Protein AF-A0A8B4Q9J6-F1 (afdb_monomer_lite)

Structure (mmCIF, N/CA/C/O backbone):
data_AF-A0A8B4Q9J6-F1
#
_entry.id   AF-A0A8B4Q9J6-F1
#
loop_
_atom_site.group_PDB
_atom_site.id
_atom_site.type_symbol
_atom_site.label_atom_id
_atom_site.label_alt_id
_atom_site.label_comp_id
_atom_site.label_asym_id
_atom_site.label_entity_id
_atom_site.label_seq_id
_atom_site.pdbx_PDB_ins_code
_atom_site.Cartn_x
_atom_site.Cartn_y
_atom_site.Cartn_z
_atom_site.occupancy
_atom_site.B_iso_or_equiv
_atom_site.auth_seq_id
_atom_site.auth_comp_id
_atom_site.auth_asym_id
_atom_site.auth_atom_id
_atom_site.pdbx_PDB_model_num
ATOM 1 N N . MET A 1 1 ? -23.534 -5.082 54.587 1.00 35.84 1 MET A N 1
ATOM 2 C CA . MET A 1 1 ? -24.252 -3.788 54.685 1.00 35.84 1 MET A CA 1
ATOM 3 C C . MET A 1 1 ? -25.361 -3.793 53.639 1.00 35.84 1 MET A C 1
ATOM 5 O O . MET A 1 1 ? -25.084 -4.150 52.503 1.00 35.84 1 MET A O 1
ATOM 9 N N . ASN A 1 2 ? -26.605 -3.524 54.045 1.00 29.05 2 ASN A N 1
ATOM 10 C CA . ASN A 1 2 ? -27.836 -3.775 53.281 1.00 29.05 2 ASN A CA 1
ATOM 11 C C . ASN A 1 2 ? -27.869 -3.070 51.910 1.00 29.05 2 ASN A C 1
ATOM 13 O O . ASN A 1 2 ? -28.014 -1.851 51.844 1.00 29.05 2 ASN A O 1
ATOM 17 N N . PHE A 1 3 ? -27.803 -3.850 50.826 1.00 32.88 3 PHE A N 1
ATOM 18 C CA . PHE A 1 3 ? -27.900 -3.369 49.442 1.00 32.88 3 PHE A CA 1
ATOM 19 C C . PHE A 1 3 ? -29.280 -2.778 49.111 1.00 32.88 3 PHE A C 1
ATOM 21 O O . PHE A 1 3 ? -29.367 -1.918 48.250 1.00 32.88 3 PHE A O 1
ATOM 28 N N . MET A 1 4 ? -30.349 -3.178 49.811 1.00 33.69 4 MET A N 1
ATOM 29 C CA . MET A 1 4 ? -31.724 -2.722 49.541 1.00 33.69 4 MET A CA 1
ATOM 30 C C . MET A 1 4 ? -32.081 -1.353 50.147 1.00 33.69 4 MET A C 1
ATOM 32 O O . MET A 1 4 ? -32.987 -0.692 49.655 1.00 33.69 4 MET A O 1
ATOM 36 N N . GLY A 1 5 ? -31.363 -0.879 51.172 1.00 39.47 5 GLY A N 1
ATOM 37 C CA . GLY A 1 5 ? -31.731 0.357 51.883 1.00 39.47 5 GLY A CA 1
ATOM 38 C C . GLY A 1 5 ? -31.394 1.660 51.144 1.00 39.47 5 GLY A C 1
ATOM 39 O O . GLY A 1 5 ? -31.992 2.691 51.429 1.00 39.47 5 GLY A O 1
ATOM 40 N N . LYS A 1 6 ? -30.452 1.633 50.190 1.00 43.00 6 LYS A N 1
ATOM 41 C CA . LYS A 1 6 ? -29.984 2.834 49.468 1.00 43.00 6 LYS A CA 1
ATOM 42 C C . LYS A 1 6 ? -30.831 3.216 48.249 1.00 43.00 6 LYS A C 1
ATOM 44 O O . LYS A 1 6 ? -30.729 4.347 47.790 1.00 43.00 6 LYS A O 1
ATOM 49 N N . TRP A 1 7 ? -31.654 2.304 47.730 1.00 43.97 7 TRP A N 1
ATOM 50 C CA . TRP A 1 7 ? -32.361 2.501 46.455 1.00 43.97 7 TRP A CA 1
ATOM 51 C C . TRP A 1 7 ? -33.803 2.987 46.604 1.00 43.97 7 TRP A C 1
ATOM 53 O O . TRP A 1 7 ? -34.356 3.509 45.642 1.00 43.97 7 TRP A O 1
ATOM 63 N N . GLY A 1 8 ? -34.398 2.876 47.798 1.00 43.25 8 GLY A N 1
ATOM 64 C CA . GLY A 1 8 ? -35.803 3.240 48.018 1.00 43.25 8 GLY A CA 1
ATOM 65 C C . GLY A 1 8 ? -36.116 4.706 47.697 1.00 43.25 8 GLY A C 1
ATOM 66 O O . GLY A 1 8 ? -37.156 4.991 47.119 1.00 43.25 8 GLY A O 1
ATOM 67 N N . GLY A 1 9 ? -35.190 5.626 47.994 1.00 48.16 9 GLY A N 1
ATOM 68 C CA . GLY A 1 9 ? -35.370 7.055 47.703 1.00 48.16 9 GLY A CA 1
ATOM 69 C C . GLY A 1 9 ? -35.115 7.447 46.243 1.00 48.16 9 GLY A C 1
ATOM 70 O O . GLY A 1 9 ? -35.679 8.426 45.773 1.00 48.16 9 GLY A O 1
ATOM 71 N N . VAL A 1 10 ? -34.286 6.689 45.516 1.00 48.94 10 VAL A N 1
ATOM 72 C CA . VAL A 1 10 ? -33.935 6.989 44.115 1.00 48.94 10 VAL A CA 1
ATOM 73 C C . VAL A 1 10 ? -34.966 6.388 43.156 1.00 48.94 10 VAL A C 1
ATOM 75 O O . VAL A 1 10 ? -35.336 7.034 42.185 1.00 48.94 10 VAL A O 1
ATOM 78 N N . SER A 1 11 ? -35.486 5.192 43.459 1.00 45.94 11 SER A N 1
ATOM 79 C CA . SER A 1 11 ? -36.537 4.546 42.658 1.00 45.94 11 SER A CA 1
ATOM 80 C C . SER A 1 11 ? -37.846 5.342 42.688 1.00 45.94 11 SER A C 1
ATOM 82 O O . SER A 1 11 ? -38.438 5.579 41.642 1.00 45.94 11 SER A O 1
ATOM 84 N N . ALA A 1 12 ? -38.252 5.835 43.865 1.00 46.03 12 ALA A N 1
ATOM 85 C CA . ALA A 1 12 ? -39.490 6.602 44.030 1.00 46.03 12 ALA A CA 1
ATOM 86 C C . ALA A 1 12 ? -39.479 7.961 43.304 1.00 46.03 12 ALA A C 1
ATOM 88 O O . ALA A 1 12 ? -40.533 8.499 42.985 1.00 46.03 12 ALA A O 1
ATOM 89 N N . ALA A 1 13 ? -38.299 8.526 43.035 1.00 47.44 13 ALA A N 1
ATOM 90 C CA . ALA A 1 13 ? -38.171 9.796 42.324 1.00 47.44 13 ALA A CA 1
ATOM 91 C C . ALA A 1 13 ? -38.178 9.661 40.791 1.00 47.44 13 ALA A C 1
ATOM 93 O O . ALA A 1 13 ? -38.435 10.642 40.090 1.00 47.44 13 ALA A O 1
ATOM 94 N N . LEU A 1 14 ? -37.880 8.461 40.283 1.00 48.25 14 LEU A N 1
ATOM 95 C CA . LEU A 1 14 ? -37.835 8.146 38.854 1.00 48.25 14 LEU A CA 1
ATOM 96 C C . LEU A 1 14 ? -39.179 7.667 38.302 1.00 48.25 14 LEU A C 1
ATOM 98 O O . LEU A 1 14 ? -39.410 7.795 37.109 1.00 48.25 14 LEU A O 1
ATOM 102 N N . GLU A 1 15 ? -40.076 7.150 39.146 1.00 46.03 15 GLU A N 1
ATOM 103 C CA . GLU A 1 15 ? -41.410 6.676 38.732 1.00 46.03 15 GLU A CA 1
ATOM 104 C C . GLU A 1 15 ? -42.355 7.801 38.253 1.00 46.03 15 GLU A C 1
ATOM 106 O O . GLU A 1 15 ? -43.497 7.527 37.892 1.00 46.03 15 GLU A O 1
ATOM 111 N N . GLY A 1 16 ? -41.900 9.061 38.215 1.00 43.78 16 GLY A N 1
ATOM 112 C CA . GLY A 1 16 ? -42.732 10.204 37.830 1.00 43.78 16 GLY A CA 1
ATOM 113 C C . GLY A 1 16 ? -42.059 11.335 37.046 1.00 43.78 16 GLY A C 1
ATOM 114 O O . GLY A 1 16 ? -42.724 12.343 36.846 1.00 43.78 16 GLY A O 1
ATOM 115 N N . ASN A 1 17 ? -40.794 11.216 36.617 1.00 46.03 17 ASN A N 1
ATOM 116 C CA . ASN A 1 17 ? -40.105 12.259 35.832 1.00 46.03 17 ASN A CA 1
ATOM 117 C C . ASN A 1 17 ? -39.215 11.635 34.747 1.00 46.03 17 ASN A C 1
ATOM 119 O O . ASN A 1 17 ? -38.592 10.598 34.989 1.00 46.03 17 ASN A O 1
ATOM 123 N N . GLU A 1 18 ? -39.086 12.285 33.587 1.00 51.34 18 GLU A N 1
ATOM 124 C CA . GLU A 1 18 ? -38.108 11.863 32.575 1.00 51.34 18 GLU A CA 1
ATOM 125 C C . GLU A 1 18 ? -36.672 12.135 33.072 1.00 51.34 18 GLU A C 1
ATOM 127 O O . GLU A 1 18 ? -36.394 13.138 33.729 1.00 51.34 18 GLU A O 1
ATOM 132 N N . PHE A 1 19 ? -35.715 11.253 32.763 1.00 49.59 19 PHE A N 1
ATOM 133 C CA . PHE A 1 19 ? -34.328 11.343 33.260 1.00 49.59 19 PHE A CA 1
ATOM 134 C C . PHE A 1 19 ? -33.640 12.684 32.950 1.00 49.59 19 PHE A C 1
ATOM 136 O O . PHE A 1 19 ? -32.842 13.181 33.748 1.00 49.59 19 PHE A O 1
ATOM 143 N N . TYR A 1 20 ? -33.985 13.301 31.817 1.00 47.34 20 TYR A N 1
ATOM 144 C CA . TYR A 1 20 ? -33.510 14.632 31.441 1.00 47.34 20 TYR A CA 1
ATOM 145 C C . TYR A 1 20 ? -34.049 15.734 32.361 1.00 47.34 20 TYR A C 1
ATOM 147 O O . TYR A 1 20 ? -33.297 16.639 32.731 1.00 47.34 20 TYR A O 1
ATOM 155 N N . GLU A 1 21 ? -35.295 15.622 32.828 1.00 50.47 21 GLU A N 1
ATOM 156 C CA . GLU A 1 21 ? -35.867 16.565 33.789 1.00 50.47 21 GLU A CA 1
ATOM 157 C C . GLU A 1 21 ? -35.118 16.504 35.127 1.00 50.47 21 GLU A C 1
ATOM 159 O O . GLU A 1 21 ? -34.853 17.534 35.730 1.00 50.47 21 GLU A O 1
ATOM 164 N N . ILE A 1 22 ? -34.650 15.338 35.569 1.00 55.03 22 ILE A N 1
ATOM 165 C CA . ILE A 1 22 ? -33.874 15.195 36.820 1.00 55.03 22 ILE A CA 1
ATOM 166 C C . ILE A 1 22 ? -32.488 15.869 36.731 1.00 55.03 22 ILE A C 1
ATOM 168 O O . ILE A 1 22 ? -31.917 16.300 37.740 1.00 55.03 22 ILE A O 1
ATOM 172 N N . LEU A 1 23 ? -31.917 15.970 35.529 1.00 51.44 23 LEU A N 1
ATOM 173 C CA . LEU A 1 23 ? -30.609 16.592 35.312 1.00 51.44 23 LEU A CA 1
ATOM 174 C C . LEU A 1 23 ? -30.706 18.114 35.129 1.00 51.44 23 LEU A C 1
ATOM 176 O O . LEU A 1 23 ? -29.871 18.844 35.683 1.00 51.44 23 LEU A O 1
ATOM 180 N N . GLU A 1 24 ? -31.721 18.586 34.400 1.00 47.59 24 GLU A N 1
ATOM 181 C CA . GLU A 1 24 ? -31.906 20.003 34.060 1.00 47.59 24 GLU A CA 1
ATOM 182 C C . GLU A 1 24 ? -32.776 20.785 35.050 1.00 47.59 24 GLU A C 1
ATOM 184 O O . GLU A 1 24 ? -32.597 21.998 35.211 1.00 47.59 24 GLU A O 1
ATOM 189 N N . ASN A 1 25 ? -33.708 20.132 35.747 1.00 47.31 25 ASN A N 1
ATOM 190 C CA . ASN A 1 25 ? -34.693 20.844 36.547 1.00 47.31 25 ASN A CA 1
ATOM 191 C C . ASN A 1 25 ? -34.054 21.397 37.830 1.00 47.31 25 ASN A C 1
ATOM 193 O O . ASN A 1 25 ? -33.539 20.671 38.688 1.00 47.31 25 ASN A O 1
ATOM 197 N N . LYS A 1 26 ? -34.117 22.724 37.991 1.00 49.28 26 LYS A N 1
ATOM 198 C CA . LYS A 1 26 ? -33.656 23.440 39.195 1.00 49.28 26 LYS A CA 1
ATOM 199 C C . LYS A 1 26 ? -34.434 23.050 40.462 1.00 49.28 26 LYS A C 1
ATOM 201 O O . LYS A 1 26 ? -33.970 23.371 41.552 1.00 49.28 26 LYS A O 1
ATOM 206 N N . ASN A 1 27 ? -35.568 22.355 40.317 1.00 47.97 27 ASN A N 1
ATOM 207 C CA . ASN A 1 27 ? -36.407 21.842 41.405 1.00 47.97 27 ASN A CA 1
ATOM 208 C C . ASN A 1 27 ? -36.200 20.351 41.719 1.00 47.97 27 ASN A C 1
ATOM 210 O O . ASN A 1 27 ? -36.941 19.795 42.526 1.00 47.97 27 ASN A O 1
ATOM 214 N N . THR A 1 28 ? -35.208 19.694 41.113 1.00 52.00 28 THR A N 1
ATOM 215 C CA . THR A 1 28 ? -34.863 18.318 41.491 1.00 52.00 28 THR A CA 1
ATOM 216 C C . THR A 1 28 ? -34.421 18.305 42.952 1.00 52.00 28 THR A C 1
ATOM 218 O O . THR A 1 28 ? -33.496 19.038 43.313 1.00 52.00 28 THR A O 1
ATOM 221 N N . ASP A 1 29 ? -35.083 17.497 43.789 1.00 55.81 29 ASP A N 1
ATOM 222 C CA . ASP A 1 29 ? -34.790 17.383 45.221 1.00 55.81 29 ASP A CA 1
ATOM 223 C C . ASP A 1 29 ? -33.272 17.227 45.412 1.00 55.81 29 ASP A C 1
ATOM 225 O O . ASP A 1 29 ? -32.648 16.296 44.888 1.00 55.81 29 ASP A O 1
ATOM 229 N N . ALA A 1 30 ? -32.652 18.180 46.114 1.00 57.31 30 ALA A N 1
ATOM 230 C CA . ALA A 1 30 ? -31.200 18.261 46.277 1.00 57.31 30 ALA A CA 1
ATOM 231 C C . ALA A 1 30 ? -30.605 16.955 46.845 1.00 57.31 30 ALA A C 1
ATOM 233 O O . ALA A 1 30 ? -29.429 16.638 46.626 1.00 57.31 30 ALA A O 1
ATOM 234 N N . ASN A 1 31 ? -31.431 16.153 47.522 1.00 54.91 31 ASN A N 1
ATOM 235 C CA . ASN A 1 31 ? -31.086 14.827 48.018 1.00 54.91 31 ASN A CA 1
ATOM 236 C C . ASN A 1 31 ? -30.886 13.780 46.910 1.00 54.91 31 ASN A C 1
ATOM 238 O O . ASN A 1 31 ? -29.995 12.938 47.032 1.00 54.91 31 ASN A O 1
ATOM 242 N N . ILE A 1 32 ? -31.637 13.838 45.807 1.00 59.19 32 ILE A N 1
ATOM 243 C CA . ILE A 1 32 ? -31.499 12.900 44.678 1.00 59.19 32 ILE A CA 1
ATOM 244 C C . ILE A 1 32 ? -30.223 13.214 43.906 1.00 59.19 32 ILE A C 1
ATOM 246 O O . ILE A 1 32 ? -29.387 12.335 43.698 1.00 59.19 32 ILE A O 1
ATOM 250 N N . LYS A 1 33 ? -30.020 14.488 43.553 1.00 60.69 33 LYS A N 1
ATOM 251 C CA . LYS A 1 33 ? -28.825 14.934 42.824 1.00 60.69 33 LYS A CA 1
ATOM 252 C C . LYS A 1 33 ? -27.550 14.652 43.620 1.00 60.69 33 LYS A C 1
ATOM 254 O O . LYS A 1 33 ? -26.581 14.132 43.074 1.00 60.69 33 LYS A O 1
ATOM 259 N N . SER A 1 34 ? -27.565 14.911 44.929 1.00 61.28 34 SER A N 1
ATOM 260 C CA . SER A 1 34 ? -26.433 14.585 45.806 1.00 61.28 34 SER A CA 1
ATOM 261 C C . SER A 1 34 ? -26.226 13.081 46.013 1.00 61.28 34 SER A C 1
ATOM 263 O O . SER A 1 34 ? -25.098 12.668 46.270 1.00 61.28 34 SER A O 1
ATOM 265 N N . SER A 1 35 ? -27.266 12.253 45.882 1.00 64.94 35 SER A N 1
ATOM 266 C CA . SER A 1 35 ? -27.149 10.790 45.945 1.00 64.94 35 SER A CA 1
ATOM 267 C C . SER A 1 35 ? -26.603 10.202 44.644 1.00 64.94 35 SER A C 1
ATOM 269 O O . SER A 1 35 ? -25.731 9.339 44.704 1.00 64.94 35 SER A O 1
ATOM 271 N N . LEU A 1 36 ? -27.028 10.718 43.486 1.00 62.16 36 LEU A N 1
ATOM 272 C CA . LEU A 1 36 ? -26.492 10.342 42.172 1.00 62.16 36 LEU A CA 1
ATOM 273 C C . LEU A 1 36 ? -25.013 10.728 42.030 1.00 62.16 36 LEU A C 1
ATOM 275 O O . LEU A 1 36 ? -24.209 9.921 41.575 1.00 62.16 36 LEU A O 1
ATOM 279 N N . LEU A 1 37 ? -24.627 11.921 42.498 1.00 63.66 37 LEU A N 1
ATOM 280 C CA . LEU A 1 37 ? -23.231 12.387 42.492 1.00 63.66 37 LEU A CA 1
ATOM 281 C C . LEU A 1 37 ? -22.301 11.586 43.421 1.00 63.66 37 LEU A C 1
ATOM 283 O O . LEU A 1 37 ? -21.083 11.674 43.289 1.00 63.66 37 LEU A O 1
ATOM 287 N N . LYS A 1 38 ? -22.856 10.824 44.372 1.00 66.50 38 LYS A N 1
ATOM 288 C CA . LYS A 1 38 ? -22.096 9.956 45.287 1.00 66.50 38 LYS A CA 1
ATOM 289 C C . LYS A 1 38 ? -21.897 8.540 44.750 1.00 66.50 38 LYS A C 1
ATOM 291 O O . LYS A 1 38 ? -21.168 7.771 45.376 1.00 66.50 38 LYS A O 1
ATOM 296 N N . LEU A 1 39 ? -22.547 8.179 43.644 1.00 67.19 39 LEU A N 1
ATOM 297 C CA . LEU A 1 39 ? -22.349 6.882 43.011 1.00 67.19 39 LEU A CA 1
ATOM 298 C C . LEU A 1 39 ? -20.971 6.840 42.347 1.00 67.19 39 LEU A C 1
ATOM 300 O O . LEU A 1 39 ? -20.542 7.790 41.689 1.00 67.19 39 LEU A O 1
ATOM 304 N N . SER A 1 40 ? -20.276 5.714 42.483 1.00 64.75 40 SER A N 1
ATOM 305 C CA . SER A 1 40 ? -19.129 5.433 41.625 1.00 64.75 40 SER A CA 1
ATOM 306 C C . SER A 1 40 ? -19.584 5.303 40.167 1.00 64.75 40 SER A C 1
ATOM 308 O O . SER A 1 40 ? -20.743 4.991 39.882 1.00 64.75 40 SER A O 1
ATOM 310 N N . LYS A 1 41 ? -18.650 5.489 39.223 1.00 59.06 41 LYS A N 1
ATOM 311 C CA . LYS A 1 41 ? -18.940 5.384 37.783 1.00 59.06 41 LYS A CA 1
ATOM 312 C C . LYS A 1 41 ? -19.669 4.083 37.425 1.00 59.06 41 LYS A C 1
ATOM 314 O O . LYS A 1 41 ? -20.595 4.127 36.634 1.00 59.06 41 LYS A O 1
ATOM 319 N N . ASN A 1 42 ? -19.305 2.957 38.043 1.00 58.31 42 ASN A N 1
ATOM 320 C CA . ASN A 1 42 ? -19.928 1.656 37.779 1.00 58.31 42 ASN A CA 1
ATOM 321 C C . ASN A 1 42 ? -21.334 1.529 38.388 1.00 58.31 42 ASN A C 1
ATOM 323 O O . ASN A 1 42 ? -22.194 0.873 37.806 1.00 58.31 42 ASN A O 1
ATOM 327 N N . GLU A 1 43 ? -21.582 2.150 39.543 1.00 64.62 43 GLU A N 1
ATOM 328 C CA . GLU A 1 43 ? -22.890 2.112 40.209 1.00 64.62 43 GLU A CA 1
ATOM 329 C C . GLU A 1 43 ? -23.924 2.970 39.477 1.00 64.62 43 GLU A C 1
ATOM 331 O O . GLU A 1 43 ? -25.057 2.529 39.290 1.00 64.62 43 GLU A O 1
ATOM 336 N N . LEU A 1 44 ? -23.522 4.158 39.011 1.00 69.19 44 LEU A N 1
ATOM 337 C CA . LEU A 1 44 ? -24.367 5.003 38.163 1.00 69.19 44 LEU A CA 1
ATOM 338 C C . LEU A 1 44 ? -24.753 4.265 36.879 1.00 69.19 44 LEU A C 1
ATOM 340 O O . LEU A 1 44 ? -25.882 4.332 36.416 1.00 69.19 44 LEU A O 1
ATOM 344 N N . LEU A 1 45 ? -23.816 3.512 36.328 1.00 64.75 45 LEU A N 1
ATOM 345 C CA . LEU A 1 45 ? -24.003 2.805 35.079 1.00 64.75 45 LEU A CA 1
ATOM 346 C C . LEU A 1 45 ? -24.942 1.617 35.169 1.00 64.75 45 LEU A C 1
ATOM 348 O O . LEU A 1 45 ? -25.841 1.462 34.348 1.00 64.75 45 LEU A O 1
ATOM 352 N N . PHE A 1 46 ? -24.750 0.805 36.205 1.00 64.62 46 PHE A N 1
ATOM 353 C CA . PHE A 1 46 ? -25.652 -0.290 36.516 1.00 64.62 46 PHE A CA 1
ATOM 354 C C . PHE A 1 46 ? -27.080 0.222 36.733 1.00 64.62 46 PHE A C 1
ATOM 356 O O . PHE A 1 46 ? -28.036 -0.409 36.297 1.00 64.62 46 PHE A O 1
ATOM 363 N N . PHE A 1 47 ? -27.221 1.388 37.364 1.00 70.62 47 PHE A N 1
ATOM 364 C CA . PHE A 1 47 ? -28.506 2.048 37.544 1.00 70.62 47 PHE A CA 1
ATOM 365 C C . PHE A 1 47 ? -29.155 2.468 36.220 1.00 70.62 47 PHE A C 1
ATOM 367 O O . PHE A 1 47 ? -30.320 2.152 36.005 1.00 70.62 47 PHE A O 1
ATOM 374 N N . LEU A 1 48 ? -28.413 3.111 35.314 1.00 72.06 48 LEU A N 1
ATOM 375 C CA . LEU A 1 48 ? -28.959 3.551 34.024 1.00 72.06 48 LEU A CA 1
ATOM 376 C C . LEU A 1 48 ? -29.429 2.379 33.153 1.00 72.06 48 LEU A C 1
ATOM 378 O O . LEU A 1 48 ? -30.494 2.467 32.555 1.00 72.06 48 LEU A O 1
ATOM 382 N N . VAL A 1 49 ? -28.688 1.267 33.145 1.00 65.25 49 VAL A N 1
ATOM 383 C CA . VAL A 1 49 ? -29.086 0.046 32.422 1.00 65.25 49 VAL A CA 1
ATOM 384 C C . VAL A 1 49 ? -30.294 -0.626 33.081 1.00 65.25 49 VAL A C 1
ATOM 386 O O . VAL A 1 49 ? -31.241 -1.015 32.408 1.00 65.25 49 VAL A O 1
ATOM 389 N N . LYS A 1 50 ? -30.297 -0.746 34.416 1.00 65.75 50 LYS A N 1
ATOM 390 C CA . LYS A 1 50 ? -31.385 -1.402 35.162 1.00 65.75 50 LYS A CA 1
ATOM 391 C C . LYS A 1 50 ? -32.730 -0.684 35.021 1.00 65.75 50 LYS A C 1
ATOM 393 O O . LYS A 1 50 ? -33.766 -1.329 35.137 1.00 65.75 50 LYS A O 1
ATOM 398 N N . HIS A 1 51 ? -32.706 0.631 34.830 1.00 67.50 51 HIS A N 1
ATOM 399 C CA . HIS A 1 51 ? -33.900 1.458 34.678 1.00 67.50 51 HIS A CA 1
ATOM 400 C C . HIS A 1 51 ? -34.180 1.839 33.214 1.00 67.50 51 HIS A C 1
ATOM 402 O O . HIS A 1 51 ? -34.894 2.805 32.980 1.00 67.50 51 HIS A O 1
ATOM 408 N N . GLU A 1 52 ? -33.618 1.099 32.248 1.00 63.59 52 GLU A N 1
ATOM 409 C CA . GLU A 1 52 ? -33.879 1.247 30.803 1.00 63.59 52 GLU A CA 1
ATOM 410 C C . GLU A 1 52 ? -33.528 2.628 30.215 1.00 63.59 52 GLU A C 1
ATOM 412 O O . GLU A 1 52 ? -33.884 2.947 29.084 1.00 63.59 52 GLU A O 1
ATOM 417 N N . TYR A 1 53 ? -32.756 3.442 30.941 1.00 62.50 53 TYR A N 1
ATOM 418 C CA . TYR A 1 53 ? -32.201 4.698 30.426 1.00 62.50 53 TYR A CA 1
ATOM 419 C C . TYR A 1 53 ? -31.036 4.467 29.458 1.00 62.50 53 TYR A C 1
ATOM 421 O O . TYR A 1 53 ? -30.673 5.360 28.694 1.00 62.50 53 TYR A O 1
ATOM 429 N N . LEU A 1 54 ? -30.436 3.278 29.510 1.00 62.88 54 LEU A N 1
ATOM 430 C CA . LEU A 1 54 ? -29.459 2.763 28.559 1.00 62.88 54 LEU A CA 1
ATOM 431 C C . LEU A 1 54 ? -29.857 1.326 28.219 1.00 62.88 54 LEU A C 1
ATOM 433 O O . LEU A 1 54 ? -30.206 0.556 29.113 1.00 62.88 54 LEU A O 1
ATOM 437 N N . ASP A 1 55 ? -29.805 0.968 26.942 1.00 60.22 55 ASP A N 1
ATOM 438 C CA . ASP A 1 55 ? -30.143 -0.374 26.479 1.00 60.22 55 ASP A CA 1
ATOM 439 C C . ASP A 1 55 ? -28.957 -1.349 26.619 1.00 60.22 55 ASP A C 1
ATOM 441 O O . ASP A 1 55 ? -27.859 -1.016 27.070 1.00 60.22 55 ASP A O 1
ATOM 445 N N . GLU A 1 56 ? -29.162 -2.598 26.217 1.00 55.16 56 GLU A N 1
ATOM 446 C CA . GLU A 1 56 ? -28.125 -3.635 26.208 1.00 55.16 56 GLU A CA 1
ATOM 447 C C . GLU A 1 56 ? -27.009 -3.387 25.169 1.00 55.16 56 GLU A C 1
ATOM 449 O O . GLU A 1 56 ? -25.912 -3.946 25.298 1.00 55.16 56 GLU A O 1
ATOM 454 N N . ASN A 1 57 ? -27.214 -2.449 24.233 1.00 51.66 57 ASN A N 1
ATOM 455 C CA . ASN A 1 57 ? -26.168 -1.911 23.356 1.00 51.66 57 ASN A CA 1
ATOM 456 C C . ASN A 1 57 ? -25.309 -0.845 24.047 1.00 51.66 57 ASN A C 1
ATOM 458 O O . ASN A 1 57 ? -24.425 -0.259 23.428 1.00 51.66 57 ASN A O 1
ATOM 462 N N . TYR A 1 58 ? -25.470 -0.638 25.353 1.00 55.16 58 TYR A N 1
ATOM 463 C CA . TYR A 1 58 ? -24.677 0.288 26.153 1.00 55.16 58 TYR A CA 1
ATOM 464 C C . TYR A 1 58 ? -23.145 0.184 25.976 1.00 55.16 58 TYR A C 1
ATOM 466 O O . TYR A 1 58 ? -22.420 1.179 26.087 1.00 55.16 58 TYR A O 1
ATOM 474 N N . ARG A 1 59 ? -22.620 -0.999 25.633 1.00 52.19 59 ARG A N 1
ATOM 475 C CA . ARG A 1 59 ? -21.198 -1.160 25.272 1.00 52.19 59 ARG A CA 1
ATOM 476 C C . ARG A 1 59 ? -20.776 -0.322 24.062 1.00 52.19 59 ARG A C 1
ATOM 478 O O . ARG A 1 59 ? -19.631 0.126 24.039 1.00 52.19 59 ARG A O 1
ATOM 485 N N . ASP A 1 60 ? -21.674 -0.083 23.115 1.00 51.19 60 ASP A N 1
ATOM 486 C CA . ASP A 1 60 ? -21.439 0.773 21.951 1.00 51.19 60 ASP A CA 1
ATOM 487 C C . ASP A 1 60 ? -21.437 2.259 22.353 1.00 51.19 60 ASP A C 1
ATOM 489 O O . ASP A 1 60 ? -20.725 3.066 21.761 1.00 51.19 60 ASP A O 1
ATOM 493 N N . TYR A 1 61 ? -22.134 2.635 23.433 1.00 49.31 61 TYR A N 1
ATOM 494 C CA . TYR A 1 61 ? -22.080 4.002 23.960 1.00 49.31 61 TYR A CA 1
ATOM 495 C C . TYR A 1 61 ? -20.825 4.280 24.803 1.00 49.31 61 TYR A C 1
ATOM 497 O O . TYR A 1 61 ? -20.334 5.410 24.851 1.00 49.31 61 TYR A O 1
ATOM 505 N N . LEU A 1 62 ? -20.231 3.252 25.421 1.00 52.25 62 LEU A N 1
ATOM 506 C CA . LEU A 1 62 ? -18.977 3.387 26.175 1.00 52.25 62 LEU A CA 1
ATOM 507 C C . LEU A 1 62 ? -17.808 3.895 25.334 1.00 52.25 62 LEU A C 1
ATOM 509 O O . LEU A 1 62 ? -16.914 4.564 25.860 1.00 52.25 62 LEU A O 1
ATOM 513 N N . THR A 1 63 ? -17.810 3.620 24.030 1.00 48.72 63 THR A N 1
ATOM 514 C CA . THR A 1 63 ? -16.786 4.140 23.124 1.00 48.72 63 THR A CA 1
ATOM 515 C C . THR A 1 63 ? -16.862 5.655 22.926 1.00 48.72 63 THR A C 1
ATOM 517 O O . THR A 1 63 ? -15.902 6.229 22.435 1.00 48.72 63 THR A O 1
ATOM 520 N N . PHE A 1 64 ? -17.902 6.359 23.371 1.00 43.97 64 PHE A N 1
ATOM 521 C CA . PHE A 1 64 ? -17.918 7.827 23.292 1.00 43.97 64 PHE A CA 1
ATOM 522 C C . PHE A 1 64 ? -17.174 8.514 24.448 1.00 43.97 64 PHE A C 1
ATOM 524 O O . PHE A 1 64 ? -16.749 9.657 24.303 1.00 43.97 64 PHE A O 1
ATOM 531 N N . PHE A 1 65 ? -16.968 7.829 25.581 1.00 44.00 65 PHE A N 1
ATOM 532 C CA . PHE A 1 65 ? -16.551 8.477 26.836 1.00 44.00 65 PHE A CA 1
ATOM 533 C C . PHE A 1 65 ? -15.119 8.169 27.299 1.00 44.00 65 PHE A C 1
ATOM 535 O O . PHE A 1 65 ? -14.668 8.743 28.292 1.00 44.00 65 PHE A O 1
ATOM 542 N N . TYR A 1 66 ? -14.385 7.284 26.616 1.00 46.19 66 TYR A N 1
ATOM 543 C CA . TYR A 1 66 ? -13.012 6.933 26.999 1.00 46.19 66 TYR A CA 1
ATOM 544 C C . TYR A 1 66 ? -11.956 7.634 26.144 1.00 46.19 66 TYR A C 1
ATOM 546 O O . TYR A 1 66 ? -11.926 7.506 24.923 1.00 46.19 66 TYR A O 1
ATOM 554 N N . GLU A 1 67 ? -10.994 8.281 26.798 1.00 39.03 67 GLU A N 1
ATOM 555 C CA . GLU A 1 67 ? -9.756 8.722 26.161 1.00 39.03 67 GLU A CA 1
ATOM 556 C C . GLU A 1 67 ? -9.035 7.493 25.566 1.00 39.03 67 GLU A C 1
ATOM 558 O O . GLU A 1 67 ? -8.654 6.566 26.278 1.00 39.03 67 GLU A O 1
ATOM 563 N N . GLY A 1 68 ? -8.935 7.420 24.233 1.00 55.44 68 GLY A N 1
ATOM 564 C CA . GLY A 1 68 ? -8.435 6.223 23.535 1.00 55.44 68 GLY A CA 1
ATOM 565 C C . GLY A 1 68 ? -9.494 5.393 22.797 1.00 55.44 68 GLY A C 1
ATOM 566 O O . GLY A 1 68 ? -9.126 4.447 22.088 1.00 55.44 68 GLY A O 1
ATOM 567 N N . SER A 1 69 ? -10.767 5.775 22.874 1.00 64.25 69 SER A N 1
ATOM 568 C CA . SER A 1 69 ? -11.847 5.150 22.116 1.00 64.25 69 SER A CA 1
ATOM 569 C C . SER A 1 69 ? -11.765 5.421 20.607 1.00 64.25 69 SER A C 1
ATOM 571 O O . SER A 1 69 ? -11.010 6.290 20.152 1.00 64.25 69 SER A O 1
ATOM 573 N N . LEU A 1 70 ? -12.456 4.588 19.829 1.00 74.38 70 LEU A N 1
ATOM 574 C CA . LEU A 1 70 ? -12.634 4.766 18.387 1.00 74.38 70 LEU A CA 1
ATOM 575 C C . LEU A 1 70 ? -13.751 5.782 18.150 1.00 74.38 70 LEU A C 1
ATOM 577 O O . LEU A 1 70 ? -14.682 5.852 18.952 1.00 74.38 70 LEU A O 1
ATOM 581 N N . SER A 1 71 ? -13.672 6.536 17.054 1.00 81.12 71 SER A N 1
ATOM 582 C CA . SER A 1 71 ? -14.850 7.264 16.582 1.00 81.12 71 SER A CA 1
ATOM 583 C C . SER A 1 71 ? -15.935 6.276 16.144 1.00 81.12 71 SER A C 1
ATOM 585 O O . SER A 1 71 ? -15.654 5.097 15.906 1.00 81.12 71 SER A O 1
ATOM 587 N N . GLN A 1 72 ? -17.171 6.760 16.011 1.00 76.62 72 GLN A N 1
ATOM 588 C CA . GLN A 1 72 ? -18.263 5.958 15.464 1.00 76.62 72 GLN A CA 1
ATOM 589 C C . GLN A 1 72 ? -17.902 5.400 14.079 1.00 76.62 72 GLN A C 1
ATOM 591 O O . GLN A 1 72 ? -18.006 4.196 13.873 1.00 76.62 72 GLN A O 1
ATOM 596 N N . ALA A 1 73 ? -17.366 6.242 13.189 1.00 82.88 73 ALA A N 1
ATOM 597 C CA . ALA A 1 73 ? -16.937 5.833 11.853 1.00 82.88 73 ALA A CA 1
ATOM 598 C C . ALA A 1 73 ? -15.847 4.745 11.892 1.00 82.88 73 ALA A C 1
ATOM 600 O O . ALA A 1 73 ? -15.949 3.731 11.207 1.00 82.88 73 ALA A O 1
ATOM 601 N N . ASP A 1 74 ? -14.833 4.893 12.753 1.00 86.81 74 ASP A N 1
ATOM 602 C CA . ASP A 1 74 ? -13.773 3.889 12.904 1.00 86.81 74 ASP A CA 1
ATOM 603 C C . ASP A 1 74 ? -14.316 2.553 13.459 1.00 86.81 74 ASP A C 1
ATOM 605 O O . ASP A 1 74 ? -13.825 1.474 13.111 1.00 86.81 74 ASP A O 1
ATOM 609 N N . ALA A 1 75 ? -15.299 2.608 14.365 1.00 82.31 75 ALA A N 1
ATOM 610 C CA . ALA A 1 75 ? -15.937 1.424 14.938 1.00 82.31 75 ALA A CA 1
ATOM 611 C C . ALA A 1 75 ? -16.830 0.707 13.912 1.00 82.31 75 ALA A C 1
ATOM 613 O O . ALA A 1 75 ? -16.788 -0.524 13.818 1.00 82.31 75 ALA A O 1
ATOM 614 N N . GLU A 1 76 ? -17.585 1.470 13.124 1.00 84.06 76 GLU A N 1
ATOM 615 C CA . GLU A 1 76 ? -18.393 0.981 12.006 1.00 84.06 76 GLU A CA 1
ATOM 616 C C . GLU A 1 76 ? -17.512 0.341 10.932 1.00 84.06 76 GLU A C 1
ATOM 618 O O . GLU A 1 76 ? -17.798 -0.782 10.519 1.00 84.06 76 GLU A O 1
ATOM 623 N N . TYR A 1 77 ? -16.375 0.954 10.586 1.00 89.00 77 TYR A N 1
ATOM 624 C CA . TYR A 1 77 ? -15.389 0.354 9.686 1.00 89.00 77 TYR A CA 1
ATOM 625 C C . TYR A 1 77 ? -14.890 -1.002 10.200 1.00 89.00 77 TYR A C 1
ATOM 627 O O . TYR A 1 77 ? -14.941 -1.999 9.483 1.00 89.00 77 TYR A O 1
ATOM 635 N N . LEU A 1 78 ? -14.460 -1.100 11.465 1.00 87.50 78 LEU A N 1
ATOM 636 C CA . LEU A 1 78 ? -14.002 -2.381 12.024 1.00 87.50 78 LEU A CA 1
ATOM 637 C C . LEU A 1 78 ? -15.103 -3.449 12.047 1.00 87.50 78 LEU A C 1
ATOM 639 O O . LEU A 1 78 ? -14.814 -4.638 11.880 1.00 87.50 78 LEU A O 1
ATOM 643 N N . ARG A 1 79 ? -16.358 -3.048 12.278 1.00 83.38 79 ARG A N 1
ATOM 644 C CA . ARG A 1 79 ? -17.520 -3.943 12.211 1.00 83.38 79 ARG A CA 1
ATOM 645 C C . ARG A 1 79 ? -17.751 -4.415 10.772 1.00 83.38 79 ARG A C 1
ATOM 647 O O . ARG A 1 79 ? -17.942 -5.611 10.564 1.00 83.38 79 ARG A O 1
ATOM 654 N N . ALA A 1 80 ? -17.662 -3.514 9.798 1.00 86.94 80 ALA A N 1
ATOM 655 C CA . ALA A 1 80 ? -17.783 -3.823 8.378 1.00 86.94 80 ALA A CA 1
ATOM 656 C C . ALA A 1 80 ? -16.679 -4.784 7.905 1.00 86.94 80 ALA A C 1
ATOM 658 O O . ALA A 1 80 ? -16.979 -5.793 7.266 1.00 86.94 80 ALA A O 1
ATOM 659 N N . VAL A 1 81 ? -15.426 -4.551 8.313 1.00 89.50 81 VAL A N 1
ATOM 660 C CA . VAL A 1 81 ? -14.291 -5.450 8.043 1.00 89.50 81 VAL A CA 1
ATOM 661 C C . VAL A 1 81 ? -14.588 -6.865 8.538 1.00 89.50 81 VAL A C 1
ATOM 663 O O . VAL A 1 81 ? -14.555 -7.811 7.757 1.00 89.50 81 VAL A O 1
ATOM 666 N N . ARG A 1 82 ? -14.954 -7.014 9.816 1.00 86.12 82 ARG A N 1
ATOM 667 C CA . ARG A 1 82 ? -15.184 -8.330 10.442 1.00 86.12 82 ARG A CA 1
ATOM 668 C C . ARG A 1 82 ? -16.370 -9.094 9.865 1.00 86.12 82 ARG A C 1
ATOM 670 O O . ARG A 1 82 ? -16.362 -10.321 9.890 1.00 86.12 82 ARG A O 1
ATOM 677 N N . ASN A 1 83 ? -17.371 -8.374 9.370 1.00 82.38 83 ASN A N 1
ATOM 678 C CA . ASN A 1 83 ? -18.584 -8.959 8.809 1.00 82.38 83 ASN A CA 1
ATOM 679 C C . ASN A 1 83 ? -18.545 -9.072 7.275 1.00 82.38 83 ASN A C 1
ATOM 681 O O . ASN A 1 83 ? -19.515 -9.542 6.689 1.00 82.38 83 ASN A O 1
ATOM 685 N N . GLY A 1 84 ? -17.468 -8.624 6.617 1.00 84.12 84 GLY A N 1
ATOM 686 C CA . GLY A 1 84 ? -17.371 -8.616 5.153 1.00 84.12 84 GLY A CA 1
ATOM 687 C C . GLY A 1 84 ? -18.348 -7.654 4.461 1.00 84.12 84 GLY A C 1
ATOM 688 O O . GLY A 1 84 ? -18.713 -7.882 3.312 1.00 84.12 84 GLY A O 1
ATOM 689 N N . ILE A 1 85 ? -18.800 -6.599 5.147 1.00 82.56 85 ILE A N 1
ATOM 690 C CA . ILE A 1 85 ? -19.777 -5.635 4.618 1.00 82.56 85 ILE A CA 1
ATOM 691 C C . ILE A 1 85 ? -19.041 -4.530 3.858 1.00 82.56 85 ILE A C 1
ATOM 693 O O . ILE A 1 85 ? -18.092 -3.944 4.375 1.00 82.56 85 ILE A O 1
ATOM 697 N N . ILE A 1 86 ? -19.493 -4.232 2.640 1.00 79.31 86 ILE A N 1
ATOM 698 C CA . ILE A 1 86 ? -18.947 -3.164 1.794 1.00 79.31 86 ILE A CA 1
ATOM 699 C C . ILE A 1 86 ? -19.888 -1.967 1.888 1.00 79.31 86 ILE A C 1
ATOM 701 O O . ILE A 1 86 ? -21.078 -2.097 1.605 1.00 79.31 86 ILE A O 1
ATOM 705 N N . GLY A 1 87 ? -19.361 -0.806 2.270 1.00 69.50 87 GLY A N 1
ATOM 706 C CA . GLY A 1 87 ? -20.166 0.391 2.494 1.00 69.50 87 GLY A CA 1
ATOM 707 C C . GLY A 1 87 ? -19.349 1.679 2.457 1.00 69.50 87 GLY A C 1
ATOM 708 O O . GLY A 1 87 ? -18.142 1.669 2.202 1.00 69.50 87 GLY A O 1
ATOM 709 N N . LYS A 1 88 ? -20.017 2.808 2.722 1.00 63.06 88 LYS A N 1
ATOM 710 C CA . LYS A 1 88 ? -19.377 4.137 2.797 1.00 63.06 88 LYS A CA 1
ATOM 711 C C . LYS A 1 88 ? -18.326 4.207 3.904 1.00 63.06 88 LYS A C 1
ATOM 713 O O . LYS A 1 88 ? -17.317 4.884 3.744 1.00 63.06 88 LYS A O 1
ATOM 718 N N . GLU A 1 89 ? -18.543 3.467 4.981 1.00 56.00 89 GLU A N 1
ATOM 719 C CA . GLU A 1 89 ? -17.636 3.284 6.114 1.00 56.00 89 GLU A CA 1
ATOM 720 C C . GLU A 1 89 ? -16.221 2.808 5.724 1.00 56.00 89 GLU A C 1
ATOM 722 O O . GLU A 1 89 ? -15.294 2.981 6.507 1.00 56.00 89 GLU A O 1
ATOM 727 N N . CYS A 1 90 ? -16.001 2.282 4.512 1.00 61.50 90 CYS A N 1
ATOM 728 C CA . CYS A 1 90 ? -14.665 1.926 4.012 1.00 61.50 90 CYS A CA 1
ATOM 729 C C . CYS A 1 90 ? -13.832 3.124 3.507 1.00 61.50 90 CYS A C 1
ATOM 731 O O . CYS A 1 90 ? -12.654 2.946 3.189 1.00 61.50 90 CYS A O 1
ATOM 733 N N . LEU A 1 91 ? -14.410 4.328 3.404 1.00 65.50 91 LEU A N 1
ATOM 734 C CA . LEU A 1 91 ? -13.804 5.439 2.659 1.00 65.50 91 LEU A CA 1
ATOM 735 C C . LEU A 1 91 ? -12.878 6.337 3.488 1.00 65.50 91 LEU A C 1
ATOM 737 O O . LEU A 1 91 ? -11.870 6.787 2.949 1.00 65.50 91 LEU A O 1
ATOM 741 N N . GLU A 1 92 ? -13.162 6.572 4.772 1.00 72.94 92 GLU A N 1
ATOM 742 C CA . GLU A 1 92 ? -12.389 7.516 5.594 1.00 72.94 92 GLU A CA 1
ATOM 743 C C . GLU A 1 92 ? -12.177 6.995 7.020 1.00 72.94 92 GLU A C 1
ATOM 745 O O . GLU A 1 92 ? -13.115 6.549 7.680 1.00 72.94 92 GLU A O 1
ATOM 750 N N . LEU A 1 93 ? -10.932 7.070 7.504 1.00 85.56 93 LEU A N 1
ATOM 751 C CA . LEU A 1 93 ? -10.573 6.728 8.881 1.00 85.56 93 LEU A CA 1
ATOM 752 C C . LEU A 1 93 ? -10.194 7.990 9.650 1.00 85.56 93 LEU A C 1
ATOM 754 O O . LEU A 1 93 ? -9.328 8.758 9.239 1.00 85.56 93 LEU A O 1
ATOM 758 N N . THR A 1 94 ? -10.779 8.168 10.829 1.00 86.06 94 THR A N 1
ATOM 759 C CA . THR A 1 94 ? -10.432 9.290 11.715 1.00 86.06 94 THR A CA 1
ATOM 760 C C . THR A 1 94 ? -9.178 9.000 12.539 1.00 86.06 94 THR A C 1
ATOM 762 O O . THR A 1 94 ? -8.417 9.911 12.870 1.00 86.06 94 THR A O 1
ATOM 765 N N . ASN A 1 95 ? -8.927 7.730 12.883 1.00 88.25 95 ASN A N 1
ATOM 766 C CA . ASN A 1 95 ? -7.723 7.319 13.597 1.00 88.25 95 ASN A CA 1
ATOM 767 C C . ASN A 1 95 ? -7.160 5.990 13.077 1.00 88.25 95 ASN A C 1
ATOM 769 O O . ASN A 1 95 ? -7.234 4.940 13.728 1.00 88.25 95 ASN A O 1
ATOM 773 N N . THR A 1 96 ? -6.484 6.060 11.932 1.00 92.44 96 THR A N 1
ATOM 774 C CA . THR A 1 96 ? -5.856 4.915 11.257 1.00 92.44 96 THR A CA 1
ATOM 775 C C . THR A 1 96 ? -4.955 4.089 12.176 1.00 92.44 96 THR A C 1
ATOM 777 O O . THR A 1 96 ? -4.987 2.861 12.145 1.00 92.44 96 THR A O 1
ATOM 780 N N . LYS A 1 97 ? -4.197 4.733 13.076 1.00 91.25 97 LYS A N 1
ATOM 781 C CA . LYS A 1 97 ? -3.330 4.035 14.041 1.00 91.25 97 LYS A CA 1
ATOM 782 C C . LYS A 1 97 ? -4.130 3.162 15.010 1.00 91.25 97 LYS A C 1
ATOM 784 O O . LYS A 1 97 ? -3.732 2.030 15.293 1.00 91.25 97 LYS A O 1
ATOM 789 N N . LYS A 1 98 ? -5.232 3.676 15.566 1.00 88.44 98 LYS A N 1
ATOM 790 C CA . LYS A 1 98 ? -6.095 2.920 16.491 1.00 88.44 98 LYS A CA 1
ATOM 791 C C . LYS A 1 98 ? -6.841 1.795 15.781 1.00 88.44 98 LYS A C 1
ATOM 793 O O . LYS A 1 98 ? -6.994 0.730 16.385 1.00 88.44 98 LYS A O 1
ATOM 798 N N . VAL A 1 99 ? -7.286 2.041 14.552 1.00 91.75 99 VAL A N 1
ATOM 799 C CA . VAL A 1 99 ? -7.962 1.061 13.694 1.00 91.75 99 VAL A CA 1
ATOM 800 C C . VAL A 1 99 ? -7.003 -0.074 13.337 1.00 91.75 99 VAL A C 1
ATOM 802 O O . VAL A 1 99 ? -7.267 -1.223 13.678 1.00 91.75 99 VAL A O 1
ATOM 805 N N . SER A 1 100 ? -5.824 0.248 12.800 1.00 93.12 100 SER A N 1
ATOM 806 C CA . SER A 1 100 ? -4.783 -0.720 12.425 1.00 93.12 100 SER A CA 1
ATOM 807 C C . SER A 1 100 ? -4.379 -1.659 13.568 1.00 93.12 100 SER A C 1
ATOM 809 O O . SER A 1 100 ? -4.194 -2.857 13.355 1.00 93.12 100 SER A O 1
ATOM 811 N N . LYS A 1 101 ? -4.290 -1.147 14.806 1.00 90.06 101 LYS A N 1
ATOM 812 C CA . LYS A 1 101 ? -3.986 -1.961 15.999 1.00 90.06 101 LYS A CA 1
ATOM 813 C C . LYS A 1 101 ? -5.063 -2.992 16.349 1.00 90.06 101 LYS A C 1
ATOM 815 O O . LYS A 1 101 ? -4.778 -3.922 17.096 1.00 90.06 101 LYS A O 1
ATOM 820 N N . ARG A 1 102 ? -6.299 -2.798 15.886 1.00 88.81 102 ARG A N 1
ATOM 821 C CA . ARG A 1 102 ? -7.460 -3.653 16.190 1.00 88.81 102 ARG A CA 1
ATOM 822 C C . ARG A 1 102 ? -7.820 -4.610 15.056 1.00 88.81 102 ARG A C 1
ATOM 824 O O . ARG A 1 102 ? -8.701 -5.445 15.257 1.00 88.81 102 ARG A O 1
ATOM 831 N N . ILE A 1 103 ? -7.151 -4.477 13.913 1.00 91.50 103 ILE A N 1
ATOM 832 C CA . ILE A 1 103 ? -7.251 -5.382 12.771 1.00 91.50 103 ILE A CA 1
ATOM 833 C C . ILE A 1 103 ? -6.225 -6.489 12.962 1.00 91.50 103 ILE A C 1
ATOM 835 O O . ILE A 1 103 ? -5.014 -6.250 12.995 1.00 91.50 103 ILE A O 1
ATOM 839 N N . LEU A 1 104 ? -6.727 -7.707 13.102 1.00 89.19 104 LEU A N 1
ATOM 840 C CA . LEU A 1 104 ? -5.920 -8.914 13.159 1.00 89.19 104 LEU A CA 1
ATOM 841 C C . LEU A 1 104 ? -5.698 -9.443 11.739 1.00 89.19 104 LEU A C 1
ATOM 843 O O . LEU A 1 104 ? -6.506 -9.202 10.849 1.00 89.19 104 LEU A O 1
ATOM 847 N N . LEU A 1 105 ? -4.644 -10.234 11.523 1.00 92.12 105 LEU A N 1
ATOM 848 C CA . LEU A 1 105 ? -4.375 -10.836 10.206 1.00 92.12 105 LEU A CA 1
ATOM 849 C C . LEU A 1 105 ? -5.556 -11.668 9.675 1.00 92.12 105 LEU A C 1
ATOM 851 O O . LEU A 1 105 ? -5.799 -11.699 8.473 1.00 92.12 105 LEU A O 1
ATOM 855 N N . LYS A 1 106 ? -6.319 -12.307 10.573 1.00 89.31 106 LYS A N 1
ATOM 856 C CA . LYS A 1 106 ? -7.527 -13.069 10.221 1.00 89.31 106 LYS A CA 1
ATOM 857 C C . LYS A 1 106 ? -8.682 -12.198 9.714 1.00 89.31 106 LYS A C 1
ATOM 859 O O . LYS A 1 106 ? -9.538 -12.720 9.013 1.00 89.31 106 LYS A O 1
ATOM 864 N N . ASP A 1 107 ? -8.692 -10.911 10.063 1.00 87.56 107 ASP A N 1
ATOM 865 C CA . ASP A 1 107 ? -9.714 -9.951 9.634 1.00 87.56 107 ASP A CA 1
ATOM 866 C C . ASP A 1 107 ? -9.425 -9.436 8.203 1.00 87.56 107 ASP A C 1
ATOM 868 O O . ASP A 1 107 ? -10.276 -8.811 7.582 1.00 87.56 107 ASP A O 1
ATOM 872 N N . ILE A 1 108 ? -8.228 -9.702 7.658 1.00 93.81 108 ILE A N 1
ATOM 873 C CA . ILE A 1 108 ? -7.824 -9.346 6.288 1.00 93.81 108 ILE A CA 1
ATOM 874 C C . ILE A 1 108 ? -8.145 -10.531 5.367 1.00 93.81 108 ILE A C 1
ATOM 876 O O . ILE A 1 108 ? -7.277 -11.332 5.009 1.00 93.81 108 ILE A O 1
ATOM 880 N N . ASN A 1 109 ? -9.425 -10.701 5.056 1.00 90.50 109 ASN A N 1
ATOM 881 C CA . ASN A 1 109 ? -9.925 -11.822 4.253 1.00 90.50 109 ASN A CA 1
ATOM 882 C C . ASN A 1 109 ? -11.027 -11.439 3.249 1.00 90.50 109 ASN A C 1
ATOM 884 O O . ASN A 1 109 ? -11.416 -12.282 2.449 1.00 90.50 109 ASN A O 1
ATOM 888 N N . HIS A 1 110 ? -11.514 -10.197 3.280 1.00 88.44 110 HIS A N 1
ATOM 889 C CA . HIS A 1 110 ? -12.568 -9.692 2.403 1.00 88.44 110 HIS A CA 1
ATOM 890 C C . HIS A 1 110 ? -12.289 -8.246 1.994 1.00 88.44 110 HIS A C 1
ATOM 892 O O . HIS A 1 110 ? -11.566 -7.524 2.679 1.00 88.44 110 HIS A O 1
ATOM 898 N N . ILE A 1 111 ? -12.909 -7.801 0.899 1.00 90.25 111 ILE A N 1
ATOM 899 C CA . ILE A 1 111 ? -12.680 -6.473 0.309 1.00 90.25 111 ILE A CA 1
ATOM 900 C C . ILE A 1 111 ? -13.120 -5.284 1.165 1.00 90.25 111 ILE A C 1
ATOM 902 O O . ILE A 1 111 ? -12.703 -4.160 0.909 1.00 90.25 111 ILE A O 1
ATOM 906 N N . SER A 1 112 ? -13.892 -5.511 2.225 1.00 90.50 112 SER A N 1
ATOM 907 C CA . SER A 1 112 ? -14.231 -4.480 3.212 1.00 90.50 112 SER A CA 1
ATOM 908 C C . SER A 1 112 ? -12.996 -3.886 3.912 1.00 90.50 112 SER A C 1
ATOM 910 O O . SER A 1 112 ? -13.061 -2.773 4.434 1.00 90.50 112 SER A O 1
ATOM 912 N N . ILE A 1 113 ? -11.851 -4.585 3.886 1.00 92.94 113 ILE A N 1
ATOM 913 C CA . ILE A 1 113 ? -10.561 -4.099 4.403 1.00 92.94 113 ILE A CA 1
ATOM 914 C C . ILE A 1 113 ? -9.921 -2.997 3.550 1.00 92.94 113 ILE A C 1
ATOM 916 O O . ILE A 1 113 ? -9.030 -2.295 4.027 1.00 92.94 113 ILE A O 1
ATOM 920 N N . LEU A 1 114 ? -10.332 -2.841 2.291 1.00 91.88 114 LEU A N 1
ATOM 921 C CA . LEU A 1 114 ? -9.664 -1.953 1.347 1.00 91.88 114 LEU A CA 1
ATOM 922 C C . LEU A 1 114 ? -9.878 -0.481 1.734 1.00 91.88 114 LEU A C 1
ATOM 924 O O . LEU A 1 114 ? -10.914 0.113 1.453 1.00 91.88 114 LEU A O 1
ATOM 928 N N . ASN A 1 115 ? -8.871 0.114 2.374 1.00 93.19 115 ASN A N 1
ATOM 929 C CA . ASN A 1 115 ? -8.818 1.531 2.719 1.00 93.19 115 ASN A CA 1
ATOM 930 C C . ASN A 1 115 ? -7.398 2.076 2.482 1.00 93.19 115 ASN A C 1
ATOM 932 O O . ASN A 1 115 ? -6.414 1.506 2.961 1.00 93.19 115 ASN A O 1
ATOM 936 N N . TYR A 1 116 ? -7.289 3.189 1.750 1.00 91.94 116 TYR A N 1
ATOM 937 C CA . TYR A 1 116 ? -5.989 3.728 1.350 1.00 91.94 116 TYR A CA 1
ATOM 938 C C . TYR A 1 116 ? -5.164 4.191 2.551 1.00 91.94 116 TYR A C 1
ATOM 940 O O . TYR A 1 116 ? -3.977 3.873 2.622 1.00 91.94 116 TYR A O 1
ATOM 948 N N . ASP A 1 117 ? -5.774 4.893 3.510 1.00 92.44 117 ASP A N 1
ATOM 949 C CA . ASP A 1 117 ? -5.070 5.398 4.694 1.00 92.44 117 ASP A CA 1
ATOM 950 C C . ASP A 1 117 ? -4.490 4.248 5.513 1.00 92.44 117 ASP A C 1
ATOM 952 O O . ASP A 1 117 ? -3.356 4.324 5.989 1.00 92.44 117 ASP A O 1
ATOM 956 N N . LEU A 1 118 ? -5.246 3.154 5.631 1.00 94.81 118 LEU A N 1
ATOM 957 C CA . LEU A 1 118 ? -4.808 1.944 6.311 1.00 94.81 118 LEU A CA 1
ATOM 958 C C . LEU A 1 118 ? -3.590 1.306 5.630 1.00 94.81 118 LEU A C 1
ATOM 960 O O . LEU A 1 118 ? -2.615 0.982 6.311 1.00 94.81 118 LEU A O 1
ATOM 964 N N . ILE A 1 119 ? -3.615 1.183 4.300 1.00 94.25 119 ILE A N 1
ATOM 965 C CA . ILE A 1 119 ? -2.492 0.642 3.522 1.00 94.25 119 ILE A CA 1
ATOM 966 C C . ILE A 1 119 ? -1.259 1.537 3.658 1.00 94.25 119 ILE A C 1
ATOM 968 O O . ILE A 1 119 ? -0.177 1.039 3.967 1.00 94.25 119 ILE A O 1
ATOM 972 N N . TYR A 1 120 ? -1.413 2.857 3.507 1.00 94.12 120 TYR A N 1
ATOM 973 C CA . TYR A 1 120 ? -0.318 3.807 3.722 1.00 94.12 120 TYR A CA 1
ATOM 974 C C . TYR A 1 120 ? 0.273 3.681 5.123 1.00 94.12 120 TYR A C 1
ATOM 976 O O . TYR A 1 120 ? 1.493 3.671 5.281 1.00 94.12 120 TYR A O 1
ATOM 984 N N . PHE A 1 121 ? -0.578 3.554 6.142 1.00 95.31 121 PHE A N 1
ATOM 985 C CA . PHE A 1 121 ? -0.126 3.371 7.512 1.00 95.31 121 PHE A CA 1
ATOM 986 C C . PHE A 1 121 ? 0.688 2.082 7.678 1.00 95.31 121 PHE A C 1
ATOM 988 O O . PHE A 1 121 ? 1.737 2.119 8.315 1.00 95.31 121 PHE A O 1
ATOM 995 N N . TRP A 1 122 ? 0.261 0.965 7.085 1.00 95.88 122 TRP A N 1
ATOM 996 C CA . TRP A 1 122 ? 1.009 -0.294 7.153 1.00 95.88 122 TRP A CA 1
ATOM 997 C C . TRP A 1 122 ? 2.348 -0.245 6.423 1.00 95.88 122 TRP A C 1
ATOM 999 O O . TRP A 1 122 ? 3.325 -0.772 6.953 1.00 95.88 122 TRP A O 1
ATOM 1009 N N . ILE A 1 123 ? 2.426 0.438 5.277 1.00 93.69 123 ILE A N 1
ATOM 1010 C CA . ILE A 1 123 ? 3.698 0.693 4.580 1.00 93.69 123 ILE A CA 1
ATOM 1011 C C . ILE A 1 123 ? 4.631 1.513 5.480 1.00 93.69 123 ILE A C 1
ATOM 101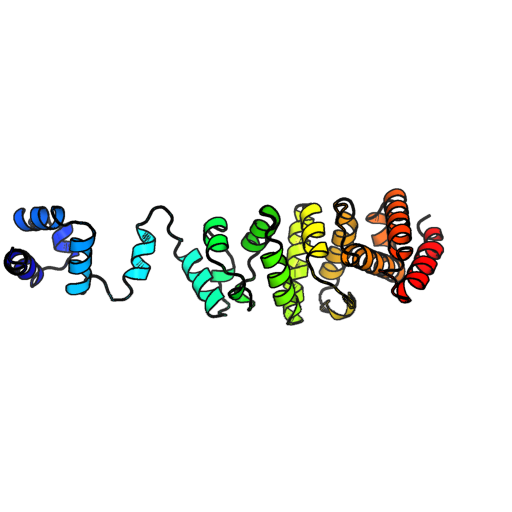3 O O . ILE A 1 123 ? 5.783 1.140 5.691 1.00 93.69 123 ILE A O 1
ATOM 1017 N N . LEU A 1 124 ? 4.119 2.597 6.073 1.00 93.69 124 LEU A N 1
ATOM 1018 C CA . LEU A 1 124 ? 4.877 3.469 6.977 1.00 93.69 124 LEU A CA 1
ATOM 1019 C C . LEU A 1 124 ? 5.409 2.733 8.211 1.00 93.69 124 LEU A C 1
ATOM 1021 O O . LEU A 1 124 ? 6.514 3.019 8.670 1.00 93.69 124 LEU A O 1
ATOM 1025 N N . THR A 1 125 ? 4.628 1.805 8.766 1.00 94.75 125 THR A N 1
ATOM 1026 C CA . THR A 1 125 ? 5.026 1.017 9.941 1.00 94.75 125 THR A CA 1
ATOM 1027 C C . THR A 1 125 ? 5.753 -0.279 9.597 1.00 94.75 125 THR A C 1
ATOM 1029 O O . THR A 1 125 ? 6.052 -1.042 10.513 1.00 94.75 125 THR A O 1
ATOM 1032 N N . ASN A 1 126 ? 6.025 -0.538 8.315 1.00 91.62 126 ASN A N 1
ATOM 1033 C CA . ASN A 1 126 ? 6.636 -1.773 7.829 1.00 91.62 126 ASN A CA 1
ATOM 1034 C C . ASN A 1 126 ? 5.885 -3.051 8.282 1.00 91.62 126 ASN A C 1
ATOM 1036 O O . ASN A 1 126 ? 6.497 -4.039 8.688 1.00 91.62 126 ASN A O 1
ATOM 1040 N N . ASP A 1 127 ? 4.547 -3.034 8.259 1.00 93.19 127 ASP A N 1
ATOM 1041 C CA . ASP A 1 127 ? 3.703 -4.182 8.635 1.00 93.19 127 ASP A CA 1
ATOM 1042 C C . ASP A 1 127 ? 3.550 -5.148 7.444 1.00 93.19 127 ASP A C 1
ATOM 1044 O O . ASP A 1 127 ? 2.499 -5.243 6.799 1.00 93.19 127 ASP A O 1
ATOM 1048 N N . VAL A 1 128 ? 4.656 -5.828 7.125 1.00 89.75 128 VAL A N 1
ATOM 1049 C CA . VAL A 1 128 ? 4.826 -6.685 5.938 1.00 89.75 128 VAL A CA 1
ATOM 1050 C C . VAL A 1 128 ? 3.727 -7.745 5.821 1.00 89.75 128 VAL A C 1
ATOM 1052 O O . VAL A 1 128 ? 3.199 -7.974 4.734 1.00 89.75 128 VAL A O 1
ATOM 1055 N N . GLU A 1 129 ? 3.344 -8.379 6.930 1.00 92.12 129 GLU A N 1
ATOM 1056 C CA . GLU A 1 129 ? 2.349 -9.458 6.927 1.00 92.12 129 GLU A CA 1
ATOM 1057 C C . GLU A 1 129 ? 0.953 -8.955 6.548 1.00 92.12 129 GLU A C 1
ATOM 1059 O O . GLU A 1 129 ? 0.253 -9.593 5.757 1.00 92.12 129 GLU A O 1
ATOM 1064 N N . LYS A 1 130 ? 0.553 -7.776 7.041 1.00 94.12 130 LYS A N 1
ATOM 1065 C CA . LYS A 1 130 ? -0.722 -7.170 6.634 1.00 94.12 130 LYS A CA 1
ATOM 1066 C C . LYS A 1 130 ? -0.699 -6.731 5.176 1.00 94.12 130 LYS A C 1
ATOM 1068 O O . LYS A 1 130 ? -1.695 -6.927 4.483 1.00 94.12 130 LYS A O 1
ATOM 1073 N N . ILE A 1 131 ? 0.431 -6.209 4.699 1.00 92.56 131 ILE A N 1
ATOM 1074 C CA . ILE A 1 131 ? 0.614 -5.806 3.297 1.00 92.56 131 ILE A CA 1
ATOM 1075 C C . ILE A 1 131 ? 0.525 -7.012 2.357 1.00 92.56 131 ILE A C 1
ATOM 1077 O O . ILE A 1 131 ? -0.264 -7.001 1.415 1.00 92.56 131 ILE A O 1
ATOM 1081 N N . ARG A 1 132 ? 1.236 -8.101 2.654 1.00 89.94 132 ARG A N 1
ATOM 1082 C CA . ARG A 1 132 ? 1.128 -9.356 1.892 1.00 89.94 132 ARG A CA 1
ATOM 1083 C C . ARG A 1 132 ? -0.306 -9.874 1.867 1.00 89.94 132 ARG A C 1
ATOM 1085 O O . ARG A 1 132 ? -0.807 -10.289 0.821 1.00 89.94 132 ARG A O 1
ATOM 1092 N N . ARG A 1 133 ? -0.987 -9.841 3.016 1.00 91.94 133 ARG A N 1
ATOM 1093 C CA . ARG A 1 133 ? -2.351 -10.360 3.138 1.00 91.94 133 ARG A CA 1
ATOM 1094 C C . ARG A 1 133 ? -3.370 -9.511 2.380 1.00 91.94 133 ARG A C 1
ATOM 1096 O O . ARG A 1 133 ? -4.227 -10.093 1.721 1.00 91.94 133 ARG A O 1
ATOM 1103 N N . ILE A 1 134 ? -3.274 -8.180 2.427 1.00 92.06 134 ILE A N 1
ATOM 1104 C CA . ILE A 1 134 ? -4.197 -7.308 1.685 1.00 92.06 134 ILE A CA 1
ATOM 1105 C C . ILE A 1 134 ? -3.950 -7.376 0.180 1.00 92.06 134 ILE A C 1
ATOM 1107 O O . ILE A 1 134 ? -4.915 -7.436 -0.573 1.00 92.06 134 ILE A O 1
ATOM 1111 N N . ILE A 1 135 ? -2.691 -7.463 -0.264 1.00 89.44 135 ILE A N 1
ATOM 1112 C CA . ILE A 1 135 ? -2.374 -7.667 -1.684 1.00 89.44 135 ILE A CA 1
ATOM 1113 C C . ILE A 1 135 ? -2.988 -8.981 -2.171 1.00 89.44 135 ILE A C 1
ATOM 1115 O O . ILE A 1 135 ? -3.633 -9.006 -3.216 1.00 89.44 135 ILE A O 1
ATOM 1119 N N . LYS A 1 136 ? -2.881 -10.054 -1.377 1.00 88.38 136 LYS A N 1
ATOM 1120 C CA . LYS A 1 136 ? -3.553 -11.318 -1.685 1.00 88.38 136 LYS A CA 1
ATOM 1121 C C . LYS A 1 136 ? -5.072 -11.145 -1.830 1.00 88.38 136 LYS A C 1
ATOM 1123 O O . LYS A 1 136 ? -5.617 -11.617 -2.815 1.00 88.38 136 LYS A O 1
ATOM 1128 N N . VAL A 1 137 ? -5.736 -10.444 -0.905 1.00 89.50 137 VAL A N 1
ATOM 1129 C CA . VAL A 1 137 ? -7.187 -10.163 -0.994 1.00 89.50 137 VAL A CA 1
ATOM 1130 C C . VAL A 1 137 ? -7.541 -9.375 -2.261 1.00 89.50 137 VAL A C 1
ATOM 1132 O O . VAL A 1 137 ? -8.568 -9.646 -2.877 1.00 89.50 137 VAL A O 1
ATOM 1135 N N . ILE A 1 138 ? -6.702 -8.420 -2.675 1.00 88.12 138 ILE A N 1
ATOM 1136 C CA . ILE A 1 138 ? -6.934 -7.656 -3.907 1.00 88.12 138 ILE A CA 1
ATOM 1137 C C . ILE A 1 138 ? -6.884 -8.579 -5.129 1.00 88.12 138 ILE A C 1
ATOM 1139 O O . ILE A 1 138 ? -7.798 -8.551 -5.941 1.00 88.12 138 ILE A O 1
ATOM 1143 N N . PHE A 1 139 ? -5.870 -9.437 -5.236 1.00 85.12 139 PHE A N 1
ATOM 1144 C CA . PHE A 1 139 ? -5.694 -10.301 -6.408 1.00 85.12 139 PHE A CA 1
ATOM 1145 C C . PHE A 1 139 ? -6.493 -11.614 -6.374 1.00 85.12 139 PHE A C 1
ATOM 1147 O O . PHE A 1 139 ? -6.449 -12.367 -7.351 1.00 85.12 139 PHE A O 1
ATOM 1154 N N . GLU A 1 140 ? -7.220 -11.897 -5.286 1.00 85.25 140 GLU A N 1
ATOM 1155 C CA . GLU A 1 140 ? -8.132 -13.048 -5.173 1.00 85.25 140 GLU A CA 1
ATOM 1156 C C . GLU A 1 140 ? -9.298 -12.963 -6.180 1.00 85.25 140 GLU A C 1
ATOM 1158 O O . GLU A 1 140 ? -9.802 -13.999 -6.611 1.00 85.25 140 GLU A O 1
ATOM 1163 N N . VAL A 1 141 ? -9.706 -11.755 -6.590 1.00 82.94 141 VAL A N 1
ATOM 1164 C CA . VAL A 1 141 ? -10.818 -11.510 -7.528 1.00 82.94 141 VAL A CA 1
ATOM 1165 C C . VAL A 1 141 ? -10.395 -10.439 -8.537 1.00 82.94 141 VAL A C 1
ATOM 1167 O O . VAL A 1 141 ? -9.974 -9.355 -8.139 1.00 82.94 141 VAL A O 1
ATOM 1170 N N . LYS A 1 142 ? -10.506 -10.727 -9.843 1.00 80.56 142 LYS A N 1
ATOM 1171 C CA . LYS A 1 142 ? -9.938 -9.890 -10.922 1.00 80.56 142 LYS A CA 1
ATOM 1172 C C . LYS A 1 142 ? -10.469 -8.454 -10.895 1.00 80.56 142 LYS A C 1
ATOM 1174 O O . LYS A 1 142 ? -9.700 -7.513 -11.074 1.00 80.56 142 LYS A O 1
ATOM 1179 N N . GLU A 1 143 ? -11.753 -8.278 -10.611 1.00 82.56 143 GLU A N 1
ATOM 1180 C CA . GLU A 1 143 ? -12.436 -6.984 -10.547 1.00 82.56 143 GLU A CA 1
ATOM 1181 C C . GLU A 1 143 ? -11.835 -6.052 -9.483 1.00 82.56 143 GLU A C 1
ATOM 1183 O O . GLU A 1 143 ? -11.904 -4.830 -9.612 1.00 82.56 143 GLU A O 1
ATOM 1188 N N . ASN A 1 144 ? -11.196 -6.605 -8.449 1.00 85.06 144 ASN A N 1
ATOM 1189 C CA . ASN A 1 144 ? -10.575 -5.818 -7.389 1.00 85.06 144 ASN A CA 1
ATOM 1190 C C . ASN A 1 144 ? -9.180 -5.312 -7.760 1.00 85.06 144 ASN A C 1
ATOM 1192 O O . ASN A 1 144 ? -8.699 -4.377 -7.118 1.00 85.06 144 ASN A O 1
ATOM 1196 N N . ASN A 1 145 ? -8.532 -5.867 -8.792 1.00 85.69 145 ASN A N 1
ATOM 1197 C CA . ASN A 1 145 ? -7.183 -5.464 -9.206 1.00 85.69 145 ASN A CA 1
ATOM 1198 C C . ASN A 1 145 ? -7.105 -3.960 -9.502 1.00 85.69 145 ASN A C 1
ATOM 1200 O O . ASN A 1 145 ? -6.087 -3.325 -9.227 1.00 85.69 145 ASN A O 1
ATOM 1204 N N . ILE A 1 146 ? -8.205 -3.361 -9.981 1.00 86.31 146 ILE A N 1
ATOM 1205 C CA . ILE A 1 146 ? -8.304 -1.915 -10.214 1.00 86.31 146 ILE A CA 1
ATOM 1206 C C . ILE A 1 146 ? -7.968 -1.094 -8.961 1.00 86.31 146 ILE A C 1
ATOM 1208 O O . ILE A 1 146 ? -7.398 -0.011 -9.065 1.00 86.31 146 ILE A O 1
ATOM 1212 N N . TYR A 1 147 ? -8.259 -1.618 -7.766 1.00 88.75 147 TYR A N 1
ATOM 1213 C CA . TYR A 1 147 ? -7.908 -0.981 -6.501 1.00 88.75 147 TYR A CA 1
ATOM 1214 C C . TYR A 1 147 ? -6.390 -0.899 -6.306 1.00 88.75 147 TYR A C 1
ATOM 1216 O O . TYR A 1 147 ? -5.881 0.136 -5.879 1.00 88.75 147 TYR A O 1
ATOM 1224 N N . TYR A 1 148 ? -5.659 -1.966 -6.646 1.00 88.88 148 TYR A N 1
ATOM 1225 C CA . TYR A 1 148 ? -4.197 -1.979 -6.578 1.00 88.88 148 TYR A CA 1
ATOM 1226 C C . TYR A 1 148 ? -3.601 -0.943 -7.528 1.00 88.88 148 TYR A C 1
ATOM 1228 O O . TYR A 1 148 ? -2.771 -0.135 -7.124 1.00 88.88 148 TYR A O 1
ATOM 1236 N N . PHE A 1 149 ? -4.077 -0.890 -8.770 1.00 87.94 149 PHE A N 1
ATOM 1237 C CA . PHE A 1 149 ? -3.553 0.075 -9.732 1.00 87.94 149 PHE A CA 1
ATOM 1238 C C . PHE A 1 149 ? -3.882 1.524 -9.345 1.00 87.94 149 PHE A C 1
ATOM 1240 O O . PHE A 1 149 ? -3.013 2.388 -9.440 1.00 87.94 149 PHE A O 1
ATOM 1247 N N . ARG A 1 150 ? -5.080 1.792 -8.806 1.00 91.31 150 ARG A N 1
ATOM 1248 C CA . ARG A 1 150 ? -5.445 3.117 -8.265 1.00 91.31 150 ARG A CA 1
ATOM 1249 C C . ARG A 1 150 ? -4.633 3.503 -7.028 1.00 91.31 150 ARG A C 1
ATOM 1251 O O . ARG A 1 150 ? -4.292 4.672 -6.859 1.00 91.31 150 ARG A O 1
ATOM 1258 N N . LEU A 1 151 ? -4.288 2.539 -6.171 1.00 91.31 151 LEU A N 1
ATOM 1259 C CA . LEU A 1 151 ? -3.359 2.758 -5.058 1.00 91.31 151 LEU A CA 1
ATOM 1260 C C . LEU A 1 151 ? -1.996 3.235 -5.583 1.00 91.31 151 LEU A C 1
ATOM 1262 O O . LEU A 1 151 ? -1.462 4.224 -5.080 1.00 91.31 151 LEU A O 1
ATOM 1266 N N . ILE A 1 152 ? -1.456 2.556 -6.599 1.00 91.19 152 ILE A N 1
ATOM 1267 C CA . ILE A 1 152 ? -0.176 2.915 -7.224 1.00 91.19 152 ILE A CA 1
ATOM 1268 C C . ILE A 1 152 ? -0.262 4.278 -7.916 1.00 91.19 152 ILE A C 1
ATOM 1270 O O . ILE A 1 152 ? 0.622 5.106 -7.713 1.00 91.19 152 ILE A O 1
ATOM 1274 N N . GLU A 1 153 ? -1.339 4.563 -8.649 1.00 91.75 153 GLU A N 1
ATOM 1275 C CA . GLU A 1 153 ? -1.580 5.874 -9.264 1.00 91.75 153 GLU A CA 1
ATOM 1276 C C . GLU A 1 153 ? -1.583 7.000 -8.218 1.00 91.75 153 GLU A C 1
ATOM 1278 O O . GLU A 1 153 ? -0.886 8.002 -8.381 1.00 91.75 153 GLU A O 1
ATOM 1283 N N . LYS A 1 154 ? -2.281 6.809 -7.090 1.00 93.25 154 LYS A N 1
ATOM 1284 C CA . LYS A 1 154 ? -2.299 7.779 -5.986 1.00 93.25 154 LYS A CA 1
ATOM 1285 C C . LYS A 1 154 ? -0.908 7.987 -5.378 1.00 93.25 154 LYS A C 1
ATOM 1287 O O . LYS A 1 154 ? -0.524 9.115 -5.081 1.00 93.25 154 LYS A O 1
ATOM 1292 N N . MET A 1 155 ? -0.127 6.919 -5.206 1.00 94.25 155 MET A N 1
ATOM 1293 C CA . MET A 1 155 ? 1.267 7.022 -4.749 1.00 94.25 155 MET A CA 1
ATOM 1294 C C . MET A 1 155 ? 2.158 7.747 -5.757 1.00 94.25 155 MET A C 1
ATOM 1296 O O . MET A 1 155 ? 3.013 8.530 -5.352 1.00 94.25 155 MET A O 1
ATOM 1300 N N . SER A 1 156 ? 1.952 7.488 -7.043 1.00 92.06 156 SER A N 1
ATOM 1301 C CA . SER A 1 156 ? 2.707 8.070 -8.149 1.00 92.06 156 SER A CA 1
ATOM 1302 C C . SER A 1 156 ? 2.462 9.573 -8.270 1.00 92.06 156 SER A C 1
ATOM 1304 O O . SER A 1 156 ? 3.419 10.340 -8.389 1.00 92.06 156 SER A O 1
ATOM 1306 N N . ALA A 1 157 ? 1.208 10.013 -8.115 1.00 93.44 157 ALA A N 1
ATOM 1307 C CA . ALA A 1 157 ? 0.846 11.430 -8.067 1.00 93.44 157 ALA A CA 1
ATOM 1308 C C . ALA A 1 157 ? 1.593 12.187 -6.949 1.00 93.44 157 ALA A C 1
ATOM 1310 O O . ALA A 1 157 ? 2.058 13.307 -7.156 1.00 93.44 157 ALA A O 1
ATOM 1311 N N . ASP A 1 158 ? 1.783 11.537 -5.798 1.00 93.94 158 ASP A N 1
ATOM 1312 C CA . ASP A 1 158 ? 2.540 12.067 -4.658 1.00 93.94 158 ASP A CA 1
ATOM 1313 C C . ASP A 1 158 ? 4.059 11.792 -4.740 1.00 93.94 158 ASP A C 1
ATOM 1315 O O . ASP A 1 158 ? 4.786 12.061 -3.781 1.00 93.94 158 ASP A O 1
ATOM 1319 N N . GLN A 1 159 ? 4.553 11.212 -5.841 1.00 93.12 159 GLN A N 1
ATOM 1320 C CA . GLN A 1 159 ? 5.953 10.799 -6.034 1.00 93.12 159 GLN A CA 1
ATOM 1321 C C . GLN A 1 159 ? 6.490 9.861 -4.933 1.00 93.12 159 GLN A C 1
ATOM 1323 O O . GLN A 1 159 ? 7.677 9.858 -4.599 1.00 93.12 159 GLN A O 1
ATOM 1328 N N . LYS A 1 160 ? 5.623 9.022 -4.354 1.00 93.44 160 LYS A N 1
ATOM 1329 C CA . LYS A 1 160 ? 5.954 8.062 -3.284 1.00 93.44 160 LYS A CA 1
ATOM 1330 C C . LYS A 1 160 ? 6.572 6.777 -3.846 1.00 93.44 160 LYS A C 1
ATOM 1332 O O . LYS A 1 160 ? 6.134 5.671 -3.532 1.00 93.44 160 LYS A O 1
ATOM 1337 N N . TRP A 1 161 ? 7.624 6.915 -4.650 1.00 90.88 161 TRP A N 1
ATOM 1338 C CA . TRP A 1 161 ? 8.304 5.815 -5.349 1.00 90.88 161 TRP A CA 1
ATOM 1339 C C . TRP A 1 161 ? 8.782 4.704 -4.409 1.00 90.88 161 TRP A C 1
ATOM 1341 O O . TRP A 1 161 ? 8.598 3.527 -4.701 1.00 90.88 161 TRP A O 1
ATOM 1351 N N . LYS A 1 162 ? 9.296 5.063 -3.225 1.00 89.94 162 LYS A N 1
ATOM 1352 C CA . LYS A 1 162 ? 9.685 4.084 -2.199 1.00 89.94 162 LYS A CA 1
ATOM 1353 C C . LYS A 1 162 ? 8.517 3.212 -1.730 1.00 89.94 162 LYS A C 1
ATOM 1355 O O . LYS A 1 162 ? 8.710 2.044 -1.413 1.00 89.94 162 LYS A O 1
ATOM 1360 N N . TYR A 1 163 ? 7.305 3.762 -1.665 1.00 91.75 163 TYR A N 1
ATOM 1361 C CA . TYR A 1 163 ? 6.131 3.008 -1.214 1.00 91.75 163 TYR A CA 1
ATOM 1362 C C . TYR A 1 163 ? 5.626 2.083 -2.313 1.00 91.75 163 TYR A C 1
ATOM 1364 O O . TYR A 1 163 ? 5.230 0.960 -2.018 1.00 91.75 163 TYR A O 1
ATOM 1372 N N . ILE A 1 164 ? 5.711 2.526 -3.567 1.00 90.25 164 ILE A N 1
ATOM 1373 C CA . ILE A 1 164 ? 5.444 1.687 -4.737 1.00 90.25 164 ILE A CA 1
ATOM 1374 C C . ILE A 1 164 ? 6.397 0.489 -4.732 1.00 90.25 164 ILE A C 1
ATOM 1376 O O . ILE A 1 164 ? 5.931 -0.648 -4.718 1.00 90.25 164 ILE A O 1
ATOM 1380 N N . ALA A 1 165 ? 7.707 0.730 -4.602 1.00 86.62 165 ALA A N 1
ATOM 1381 C CA . ALA A 1 165 ? 8.701 -0.340 -4.536 1.00 86.62 165 ALA A CA 1
ATOM 1382 C C . ALA A 1 165 ? 8.424 -1.322 -3.388 1.00 86.62 165 ALA A C 1
ATOM 1384 O O . ALA A 1 165 ? 8.495 -2.539 -3.561 1.00 86.62 165 ALA A O 1
ATOM 1385 N N . TYR A 1 166 ? 8.055 -0.794 -2.219 1.00 87.62 166 TYR A N 1
ATOM 1386 C CA . TYR A 1 166 ? 7.694 -1.595 -1.055 1.00 87.62 166 TYR A CA 1
ATOM 1387 C C . TYR A 1 166 ? 6.484 -2.501 -1.316 1.00 87.62 166 TYR A C 1
ATOM 1389 O O . TYR A 1 166 ? 6.495 -3.677 -0.949 1.00 87.62 166 TYR A O 1
ATOM 1397 N N . VAL A 1 167 ? 5.435 -1.966 -1.941 1.00 88.00 167 VAL A N 1
ATOM 1398 C CA . VAL A 1 167 ? 4.207 -2.707 -2.252 1.00 88.00 167 VAL A CA 1
ATOM 1399 C C . VAL A 1 167 ? 4.457 -3.762 -3.327 1.00 88.00 167 VAL A C 1
ATOM 1401 O O . VAL A 1 167 ? 3.947 -4.870 -3.190 1.00 88.00 167 VAL A O 1
ATOM 1404 N N . ILE A 1 168 ? 5.256 -3.465 -4.353 1.00 84.19 168 ILE A N 1
ATOM 1405 C CA . ILE A 1 168 ? 5.598 -4.435 -5.403 1.00 84.19 168 ILE A CA 1
ATOM 1406 C C . ILE A 1 168 ? 6.442 -5.576 -4.824 1.00 84.19 168 ILE A C 1
ATOM 1408 O O . ILE A 1 168 ? 6.097 -6.737 -5.015 1.00 84.19 168 ILE A O 1
ATOM 1412 N N . ASN A 1 169 ? 7.476 -5.276 -4.029 1.00 81.12 169 ASN A N 1
ATOM 1413 C CA . ASN A 1 169 ? 8.339 -6.307 -3.431 1.00 81.12 169 ASN A CA 1
ATOM 1414 C C . ASN A 1 169 ? 7.591 -7.231 -2.452 1.00 81.12 169 ASN A C 1
ATOM 1416 O O . ASN A 1 169 ? 7.939 -8.398 -2.290 1.00 81.12 169 ASN A O 1
ATOM 1420 N N . ASN A 1 170 ? 6.563 -6.710 -1.776 1.00 81.00 170 ASN A N 1
ATOM 1421 C CA . ASN A 1 170 ? 5.753 -7.485 -0.835 1.00 81.00 170 ASN A CA 1
ATOM 1422 C C . ASN A 1 170 ? 4.469 -8.050 -1.456 1.00 81.00 170 ASN A C 1
ATOM 1424 O O . ASN A 1 170 ? 3.781 -8.846 -0.811 1.00 81.00 170 ASN A O 1
ATOM 1428 N N . GLY A 1 171 ? 4.154 -7.692 -2.700 1.00 74.25 171 GLY A N 1
ATOM 1429 C CA . GLY A 1 171 ? 3.209 -8.428 -3.520 1.00 74.25 171 GLY A CA 1
ATOM 1430 C C . GLY A 1 171 ? 3.877 -9.729 -3.916 1.00 74.25 171 GLY A C 1
ATOM 1431 O O . GLY A 1 171 ? 4.830 -9.739 -4.682 1.00 74.25 171 GLY A O 1
ATOM 1432 N N . ASN A 1 172 ? 3.464 -10.836 -3.305 1.00 59.50 172 ASN A N 1
ATOM 1433 C CA . ASN A 1 172 ? 4.094 -12.132 -3.527 1.00 59.50 172 ASN A CA 1
ATOM 1434 C C . ASN A 1 172 ? 3.736 -12.657 -4.930 1.00 59.50 172 ASN A C 1
ATOM 1436 O O . ASN A 1 172 ? 2.855 -13.502 -5.074 1.00 59.50 172 ASN A O 1
ATOM 1440 N N . TYR A 1 173 ? 4.394 -12.128 -5.959 1.00 60.97 173 TYR A N 1
ATOM 1441 C CA . TYR A 1 173 ? 4.262 -12.538 -7.353 1.00 60.97 173 TYR A CA 1
ATOM 1442 C C . TYR A 1 173 ? 5.239 -13.673 -7.647 1.00 60.97 173 TYR A C 1
ATOM 1444 O O . TYR A 1 173 ? 6.158 -13.552 -8.450 1.00 60.97 173 TYR A O 1
ATOM 1452 N N . SER A 1 174 ? 5.074 -14.789 -6.941 1.00 40.19 174 SER A N 1
ATOM 1453 C CA . SER A 1 174 ? 5.804 -16.007 -7.279 1.00 40.19 174 SER A CA 1
ATOM 1454 C C . SER A 1 174 ? 5.185 -16.600 -8.544 1.00 40.19 174 SER A C 1
ATOM 1456 O O . SER A 1 174 ? 4.189 -17.305 -8.455 1.00 40.19 174 SER A O 1
ATOM 1458 N N . LYS A 1 175 ? 5.802 -16.300 -9.697 1.00 42.03 175 LYS A N 1
ATOM 1459 C CA . LYS A 1 175 ? 5.485 -16.817 -11.043 1.00 42.03 175 LYS A CA 1
ATOM 1460 C C . LYS A 1 175 ? 4.056 -16.502 -11.520 1.00 42.03 175 LYS A C 1
ATOM 1462 O O . LYS A 1 175 ? 3.080 -17.040 -11.010 1.00 42.03 175 LYS A O 1
ATOM 1467 N N . GLY A 1 176 ? 3.934 -15.666 -12.551 1.00 43.19 176 GLY A N 1
ATOM 1468 C CA . GLY A 1 176 ? 2.653 -15.434 -13.230 1.00 43.19 176 GLY A CA 1
ATOM 1469 C C . GLY A 1 176 ? 1.942 -14.132 -12.868 1.00 43.19 176 GLY A C 1
ATOM 1470 O O . GLY A 1 176 ? 0.713 -14.079 -12.911 1.00 43.19 176 GLY A O 1
ATOM 1471 N N . PHE A 1 177 ? 2.677 -13.059 -12.554 1.00 53.53 177 PHE A N 1
ATOM 1472 C CA . PHE A 1 177 ? 2.118 -11.721 -12.761 1.00 53.53 177 PHE A CA 1
ATOM 1473 C C . PHE A 1 177 ? 2.167 -11.395 -14.252 1.00 53.53 177 PHE A C 1
ATOM 1475 O O . PHE A 1 177 ? 2.876 -10.498 -14.678 1.00 53.53 177 PHE A O 1
ATOM 1482 N N . ILE A 1 178 ? 1.402 -12.131 -15.058 1.00 54.03 178 ILE A N 1
ATOM 1483 C CA . ILE A 1 178 ? 1.204 -11.738 -16.445 1.00 54.03 178 ILE A CA 1
ATOM 1484 C C . ILE A 1 178 ? 0.406 -10.441 -16.368 1.00 54.03 178 ILE A C 1
ATOM 1486 O O . ILE A 1 178 ? -0.790 -10.454 -16.061 1.00 54.03 178 ILE A O 1
ATOM 1490 N N . LEU A 1 179 ? 1.104 -9.316 -16.558 1.00 59.50 179 LEU A N 1
ATOM 1491 C CA . LEU A 1 179 ? 0.555 -7.960 -16.554 1.00 59.50 179 LEU A CA 1
ATOM 1492 C C . LEU A 1 179 ? -0.797 -7.951 -17.288 1.00 59.50 179 LEU A C 1
ATOM 1494 O O . LEU A 1 179 ? -1.801 -7.487 -16.753 1.00 59.50 179 LEU A O 1
ATOM 1498 N N . GLU A 1 180 ? -0.851 -8.577 -18.462 1.00 58.72 180 GLU A N 1
ATOM 1499 C CA . GLU A 1 180 ? -2.040 -8.668 -19.314 1.00 58.72 180 GLU A CA 1
ATOM 1500 C C . GLU A 1 180 ? -3.237 -9.394 -18.687 1.00 58.72 180 GLU A C 1
ATOM 1502 O O . GLU A 1 180 ? -4.369 -8.945 -18.849 1.00 58.72 180 GLU A O 1
ATOM 1507 N N . GLU A 1 181 ? -3.028 -10.458 -17.908 1.00 65.12 181 GLU A N 1
ATOM 1508 C CA . GLU A 1 181 ? -4.134 -11.212 -17.302 1.00 65.12 181 GLU A CA 1
ATOM 1509 C C . GLU A 1 181 ? -4.821 -10.438 -16.169 1.00 65.12 181 GLU A C 1
ATOM 1511 O O . GLU A 1 181 ? -6.009 -10.653 -15.877 1.00 65.12 181 GLU A O 1
ATOM 1516 N N . LYS A 1 182 ? -4.068 -9.549 -15.508 1.00 66.81 182 LYS A N 1
ATOM 1517 C CA . LYS A 1 182 ? -4.502 -8.828 -14.305 1.00 66.81 182 LYS A CA 1
ATOM 1518 C C . LYS A 1 182 ? -5.060 -7.440 -14.590 1.00 66.81 182 LYS A C 1
ATOM 1520 O O . LYS A 1 182 ? -5.852 -6.967 -13.768 1.00 66.81 182 LYS A O 1
ATOM 1525 N N . PHE A 1 183 ? -4.709 -6.807 -15.708 1.00 68.06 183 PHE A N 1
ATOM 1526 C CA . PHE A 1 183 ? -5.364 -5.565 -16.118 1.00 68.06 183 PHE A CA 1
ATOM 1527 C C . PHE A 1 183 ? -6.802 -5.816 -16.580 1.00 68.06 183 PHE A C 1
ATOM 1529 O O . PHE A 1 183 ? -7.131 -6.843 -17.175 1.00 68.06 183 PHE A O 1
ATOM 1536 N N . CYS A 1 184 ? -7.675 -4.855 -16.283 1.00 61.06 184 CYS A N 1
ATOM 1537 C CA . CYS A 1 184 ? -8.934 -4.727 -17.003 1.00 61.06 184 CYS A CA 1
ATOM 1538 C C . CYS A 1 184 ? -8.612 -4.078 -18.351 1.00 61.06 184 CYS A C 1
ATOM 1540 O O . CYS A 1 184 ? -7.985 -3.018 -18.370 1.00 61.06 184 CYS A O 1
ATOM 1542 N N . GLU A 1 185 ? -9.033 -4.701 -19.453 1.00 63.88 185 GLU A N 1
ATOM 1543 C CA . GLU A 1 185 ? -8.812 -4.198 -20.820 1.00 63.88 185 GLU A CA 1
ATOM 1544 C C . GLU A 1 185 ? -9.352 -2.766 -21.011 1.00 63.88 185 GLU A C 1
ATOM 1546 O O . GLU A 1 185 ? -8.830 -2.006 -21.821 1.00 63.88 185 GLU A O 1
ATOM 1551 N N . ASP A 1 186 ? -10.322 -2.363 -20.188 1.00 70.62 186 ASP A N 1
ATOM 1552 C CA . ASP A 1 186 ? -11.005 -1.070 -20.263 1.00 70.62 186 ASP A CA 1
ATOM 1553 C C . ASP A 1 186 ? -10.242 0.119 -19.635 1.00 70.62 186 ASP A C 1
ATOM 1555 O O . ASP A 1 186 ? -10.757 1.236 -19.634 1.00 70.62 186 ASP A O 1
ATOM 1559 N N . GLU A 1 187 ? -9.032 -0.072 -19.089 1.00 82.62 187 GLU A N 1
ATOM 1560 C CA . GLU A 1 187 ? -8.304 0.976 -18.341 1.00 82.62 187 GLU A CA 1
ATOM 1561 C C . GLU A 1 187 ? -6.843 1.179 -18.822 1.00 82.62 187 GLU A C 1
ATOM 1563 O O . GLU A 1 187 ? -5.891 1.035 -18.041 1.00 82.62 187 GLU A O 1
ATOM 1568 N N . PRO A 1 188 ? -6.613 1.543 -20.102 1.00 82.75 188 PRO A N 1
ATOM 1569 C CA . PRO A 1 188 ? -5.269 1.632 -20.689 1.00 82.75 188 PRO A CA 1
ATOM 1570 C C . PRO A 1 188 ? -4.385 2.703 -20.033 1.00 82.75 188 PRO A C 1
ATOM 1572 O O . PRO A 1 188 ? -3.182 2.509 -19.870 1.00 82.75 188 PRO A O 1
ATOM 1575 N N . VAL A 1 189 ? -4.976 3.820 -19.596 1.00 85.56 189 VAL A N 1
ATOM 1576 C CA . VAL A 1 189 ? -4.246 4.896 -18.904 1.00 85.56 189 VAL A CA 1
ATOM 1577 C C . VAL A 1 189 ? -3.739 4.418 -17.546 1.00 85.56 189 VAL A C 1
ATOM 1579 O O . VAL A 1 189 ? -2.589 4.664 -17.190 1.00 85.56 189 VAL A O 1
ATOM 1582 N N . LEU A 1 190 ? -4.575 3.690 -16.804 1.00 85.19 190 LEU A N 1
ATOM 1583 C CA . LEU A 1 190 ? -4.214 3.153 -15.497 1.00 85.19 190 LEU A CA 1
ATOM 1584 C C . LEU A 1 190 ? -3.122 2.081 -15.622 1.00 85.19 190 LEU A C 1
ATOM 1586 O O . LEU A 1 190 ? -2.189 2.058 -14.815 1.00 85.19 190 LEU A O 1
ATOM 1590 N N . LYS A 1 191 ? -3.200 1.248 -16.672 1.00 84.31 191 LYS A N 1
ATOM 1591 C CA . LYS A 1 191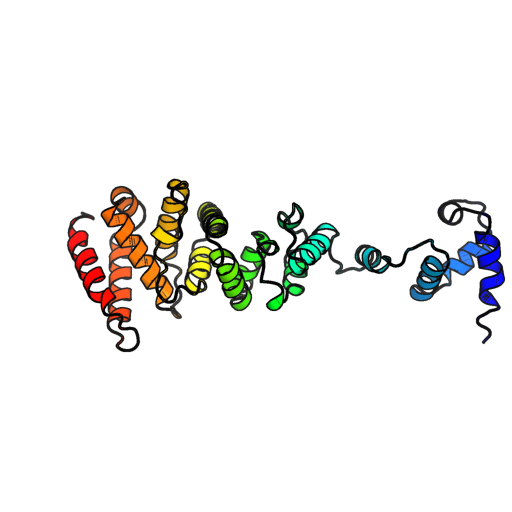 ? -2.143 0.297 -17.046 1.00 84.31 191 LYS A CA 1
ATOM 1592 C C . LYS A 1 191 ? -0.821 1.012 -17.302 1.00 84.31 191 LYS A C 1
ATOM 1594 O O . LYS A 1 191 ? 0.179 0.686 -16.665 1.00 84.31 191 LYS A O 1
ATOM 1599 N N . LEU A 1 192 ? -0.815 2.024 -18.166 1.00 84.38 192 LEU A N 1
ATOM 1600 C CA . LEU A 1 192 ? 0.398 2.783 -18.465 1.00 84.38 192 LEU A CA 1
ATOM 1601 C C . LEU A 1 192 ? 0.964 3.480 -17.216 1.00 84.38 192 LEU A C 1
ATOM 1603 O O . LEU A 1 192 ? 2.164 3.394 -16.954 1.00 84.38 192 LEU A O 1
ATOM 1607 N N . ASN A 1 193 ? 0.109 4.103 -16.399 1.00 88.38 193 ASN A N 1
ATOM 1608 C CA . ASN A 1 193 ? 0.511 4.735 -15.139 1.00 88.38 193 ASN A CA 1
ATOM 1609 C C . ASN A 1 193 ? 1.190 3.740 -14.194 1.00 88.38 193 ASN A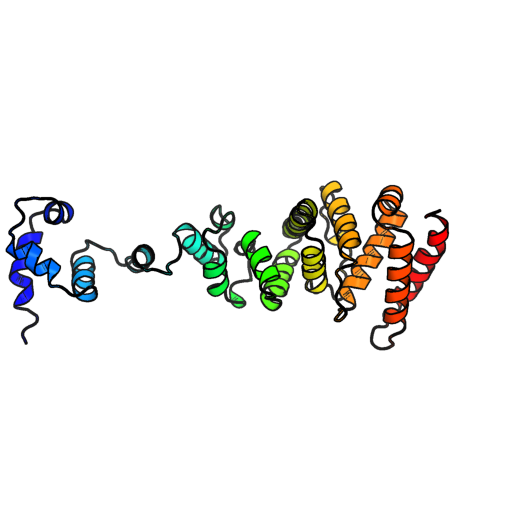 C 1
ATOM 1611 O O . ASN A 1 193 ? 2.202 4.075 -13.573 1.00 88.38 193 ASN A O 1
ATOM 1615 N N . TYR A 1 194 ? 0.666 2.518 -14.096 1.00 88.56 194 TYR A N 1
ATOM 1616 C CA . TYR A 1 194 ? 1.270 1.458 -13.298 1.00 88.56 194 TYR A CA 1
ATOM 1617 C C . TYR A 1 194 ? 2.662 1.065 -13.808 1.00 88.56 194 TYR A C 1
ATOM 1619 O O . TYR A 1 194 ? 3.610 1.043 -13.022 1.00 88.56 194 TYR A O 1
ATOM 1627 N N . LEU A 1 195 ? 2.800 0.803 -15.111 1.00 86.62 195 LEU A N 1
ATOM 1628 C CA . LEU A 1 195 ? 4.070 0.409 -15.737 1.00 86.62 195 LEU A CA 1
ATOM 1629 C C . LEU A 1 195 ? 5.147 1.486 -15.514 1.00 86.62 195 LEU A C 1
ATOM 1631 O O . LEU A 1 195 ? 6.237 1.210 -15.014 1.00 86.62 195 LEU A O 1
ATOM 1635 N N . ILE A 1 196 ? 4.794 2.749 -15.768 1.00 87.31 196 ILE A N 1
ATOM 1636 C CA . ILE A 1 196 ? 5.664 3.909 -15.529 1.00 87.31 196 ILE A CA 1
ATOM 1637 C C . ILE A 1 196 ? 6.058 4.021 -14.051 1.00 87.31 196 ILE A C 1
ATOM 1639 O O . ILE A 1 196 ? 7.208 4.324 -13.727 1.00 87.31 196 ILE A O 1
ATOM 1643 N N . SER A 1 197 ? 5.112 3.791 -13.140 1.00 89.69 197 SER A N 1
ATOM 1644 C CA . SER A 1 197 ? 5.350 3.874 -11.694 1.00 89.69 197 SER A CA 1
ATOM 1645 C C . SER A 1 197 ? 6.274 2.764 -11.195 1.00 89.69 197 SER A C 1
ATOM 1647 O O . SER A 1 197 ? 7.130 3.026 -10.348 1.00 89.69 197 SER A O 1
ATOM 1649 N N . THR A 1 198 ? 6.138 1.558 -11.749 1.00 87.31 198 THR A N 1
ATOM 1650 C CA . THR A 1 198 ? 7.019 0.412 -11.486 1.00 87.31 198 THR A CA 1
ATOM 1651 C C . THR A 1 198 ? 8.452 0.753 -11.866 1.00 87.31 198 THR A C 1
ATOM 1653 O O . THR A 1 198 ? 9.334 0.677 -11.007 1.00 87.31 198 THR A O 1
ATOM 1656 N N . ILE A 1 199 ? 8.664 1.271 -13.082 1.00 85.44 199 ILE A N 1
ATOM 1657 C CA . ILE A 1 199 ? 9.978 1.750 -13.525 1.00 85.44 199 ILE A CA 1
ATOM 1658 C C . ILE A 1 199 ? 10.511 2.821 -12.582 1.00 85.44 199 ILE A C 1
ATOM 1660 O O . ILE A 1 199 ? 11.586 2.656 -12.030 1.00 85.44 199 ILE A O 1
ATOM 1664 N N . LYS A 1 200 ? 9.766 3.894 -12.300 1.00 87.25 200 LYS A N 1
ATOM 1665 C CA . LYS A 1 200 ? 10.264 4.984 -11.434 1.00 87.25 200 LYS A CA 1
ATOM 1666 C C . LYS A 1 200 ? 10.618 4.548 -10.009 1.00 87.25 200 LYS A C 1
ATOM 1668 O O . LYS A 1 200 ? 11.396 5.227 -9.332 1.00 87.25 200 LYS A O 1
ATOM 1673 N N . SER A 1 201 ? 10.056 3.433 -9.547 1.00 87.12 201 SER A N 1
ATOM 1674 C CA . SER A 1 201 ? 10.332 2.869 -8.228 1.00 87.12 201 SER A CA 1
ATOM 1675 C C . SER A 1 201 ? 11.645 2.077 -8.144 1.00 87.12 201 SER A C 1
ATOM 1677 O O . SER A 1 201 ? 12.088 1.774 -7.035 1.00 87.12 201 SER A O 1
ATOM 1679 N N . TRP A 1 202 ? 12.310 1.818 -9.279 1.00 83.25 202 TRP A N 1
ATOM 1680 C CA . TRP A 1 202 ? 13.484 0.943 -9.393 1.00 83.25 202 TRP A CA 1
ATOM 1681 C C . TRP A 1 202 ? 14.664 1.313 -8.476 1.00 83.25 202 TRP A C 1
ATOM 1683 O O . TRP A 1 202 ? 15.381 0.462 -7.954 1.00 83.25 202 TRP A O 1
ATOM 1693 N N . GLN A 1 203 ? 14.850 2.609 -8.252 1.00 80.56 203 GLN A N 1
ATOM 1694 C CA . GLN A 1 203 ? 15.906 3.171 -7.408 1.00 80.56 203 GLN A CA 1
ATOM 1695 C C . GLN A 1 203 ? 15.690 2.904 -5.908 1.00 80.56 203 GLN A C 1
ATOM 1697 O O . GLN A 1 203 ? 16.623 3.027 -5.119 1.00 80.56 203 GLN A O 1
ATOM 1702 N N . TYR A 1 204 ? 14.475 2.528 -5.500 1.00 82.31 204 TYR A N 1
ATOM 1703 C CA . TYR A 1 204 ? 14.123 2.241 -4.105 1.00 82.31 204 TYR A CA 1
ATOM 1704 C C . TYR A 1 204 ? 14.033 0.759 -3.802 1.00 82.31 204 TYR A C 1
ATOM 1706 O O . TYR A 1 204 ? 13.443 0.367 -2.791 1.00 82.31 204 TYR A O 1
ATOM 1714 N N . ILE A 1 205 ? 14.581 -0.067 -4.682 1.00 70.19 205 ILE A N 1
ATOM 1715 C CA . ILE A 1 205 ? 14.643 -1.476 -4.392 1.00 70.19 205 ILE A CA 1
ATOM 1716 C C . ILE A 1 205 ? 15.854 -1.729 -3.487 1.00 70.19 205 ILE A C 1
ATOM 1718 O O . ILE A 1 205 ? 17.003 -1.560 -3.895 1.00 70.19 205 ILE A O 1
ATOM 1722 N N . ASP A 1 206 ? 15.558 -2.043 -2.224 1.00 64.12 206 ASP A N 1
ATOM 1723 C CA . ASP A 1 206 ? 16.542 -2.314 -1.174 1.00 64.12 206 ASP A CA 1
ATOM 1724 C C . ASP A 1 206 ? 17.295 -3.630 -1.444 1.00 64.12 206 ASP A C 1
ATOM 1726 O O . ASP A 1 206 ? 16.757 -4.539 -2.069 1.00 64.12 206 ASP A O 1
ATOM 1730 N N . ASN A 1 207 ? 18.519 -3.760 -0.916 1.00 52.72 207 ASN A N 1
ATOM 1731 C CA . ASN A 1 207 ? 19.427 -4.901 -1.140 1.00 52.72 207 ASN A CA 1
ATOM 1732 C C . ASN A 1 207 ? 18.873 -6.288 -0.726 1.00 52.72 207 ASN A C 1
ATOM 1734 O O . ASN A 1 207 ? 19.449 -7.296 -1.118 1.00 52.72 207 ASN A O 1
ATOM 1738 N N . ASP A 1 208 ? 17.760 -6.356 0.012 1.00 52.53 208 ASP A N 1
ATOM 1739 C CA . ASP A 1 208 ? 17.077 -7.597 0.421 1.00 52.53 208 ASP A CA 1
ATOM 1740 C C . ASP A 1 208 ? 16.053 -8.082 -0.631 1.00 52.53 208 ASP A C 1
ATOM 1742 O O . ASP A 1 208 ? 14.949 -8.521 -0.290 1.00 52.53 208 ASP A O 1
ATOM 1746 N N . PHE A 1 209 ? 16.359 -7.941 -1.923 1.00 60.44 209 PHE A N 1
ATOM 1747 C CA . PHE A 1 209 ? 15.406 -8.247 -2.991 1.00 60.44 209 PHE A CA 1
ATOM 1748 C C . PHE A 1 209 ? 14.852 -9.670 -2.884 1.00 60.44 209 PHE A C 1
ATOM 1750 O O . PHE A 1 209 ? 15.587 -10.654 -2.784 1.00 60.44 209 PHE A O 1
ATOM 1757 N N . SER A 1 210 ? 13.537 -9.779 -3.064 1.00 58.38 210 SER A N 1
ATOM 1758 C CA . SER A 1 210 ? 12.969 -10.986 -3.647 1.00 58.38 210 SER A CA 1
ATOM 1759 C C . SER A 1 210 ? 13.129 -10.897 -5.168 1.00 58.38 210 SER A C 1
ATOM 1761 O O . SER A 1 210 ? 12.922 -9.832 -5.755 1.00 58.38 210 SER A O 1
ATOM 1763 N N . SER A 1 211 ? 13.468 -12.006 -5.825 1.00 62.25 211 SER A N 1
ATOM 1764 C CA . SER A 1 211 ? 13.528 -12.132 -7.294 1.00 62.25 211 SER A CA 1
ATOM 1765 C C . SER A 1 211 ? 12.277 -11.593 -8.013 1.00 62.25 211 SER A C 1
ATOM 1767 O O . SER A 1 211 ? 12.348 -11.204 -9.176 1.00 62.25 211 SER A O 1
ATOM 1769 N N . ASN A 1 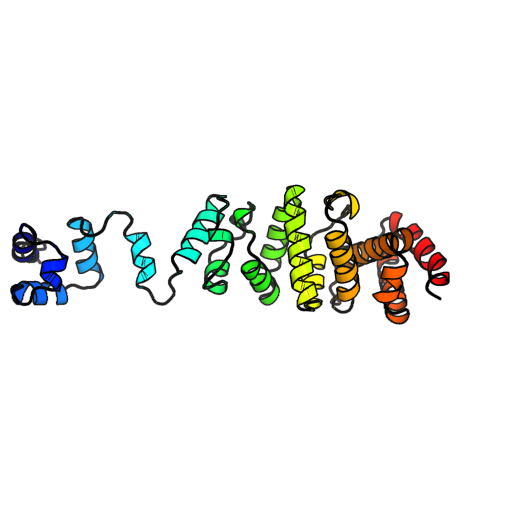212 ? 11.149 -11.500 -7.304 1.00 68.31 212 ASN A N 1
ATOM 1770 C CA . ASN A 1 212 ? 9.857 -11.058 -7.815 1.00 68.31 212 ASN A CA 1
ATOM 1771 C C . ASN A 1 212 ? 9.844 -9.605 -8.317 1.00 68.31 212 ASN A C 1
ATOM 1773 O O . ASN A 1 212 ? 9.233 -9.341 -9.346 1.00 68.31 212 ASN A O 1
ATOM 1777 N N . HIS A 1 213 ? 10.480 -8.651 -7.623 1.00 70.69 213 HIS A N 1
ATOM 1778 C CA . HIS A 1 213 ? 10.403 -7.243 -8.047 1.00 70.69 213 HIS A CA 1
ATOM 1779 C C . HIS A 1 213 ? 11.249 -6.988 -9.299 1.00 70.69 213 HIS A C 1
ATOM 1781 O O . HIS A 1 213 ? 10.800 -6.317 -10.220 1.00 70.69 213 HIS A O 1
ATOM 1787 N N . ILE A 1 214 ? 12.451 -7.564 -9.367 1.00 73.81 214 ILE A N 1
ATOM 1788 C CA . ILE A 1 214 ? 13.294 -7.452 -10.565 1.00 73.81 214 ILE A CA 1
ATOM 1789 C C . ILE A 1 214 ? 12.607 -8.107 -11.758 1.00 73.81 214 ILE A C 1
ATOM 1791 O O . ILE A 1 214 ? 12.548 -7.500 -12.821 1.00 73.81 214 ILE A O 1
ATOM 1795 N N . PHE A 1 215 ? 12.046 -9.304 -11.567 1.00 73.62 215 PHE A N 1
ATOM 1796 C CA . PHE A 1 215 ? 11.271 -9.971 -12.609 1.00 73.62 215 PHE A CA 1
ATOM 1797 C C . PHE A 1 215 ? 10.139 -9.079 -13.116 1.00 73.62 215 PHE A C 1
ATOM 1799 O O . PHE A 1 215 ? 10.029 -8.828 -14.310 1.00 73.62 215 PHE A O 1
ATOM 1806 N N . HIS A 1 216 ? 9.368 -8.513 -12.191 1.00 77.38 216 HIS A N 1
ATOM 1807 C CA . HIS A 1 216 ? 8.247 -7.660 -12.538 1.00 77.38 216 HIS A CA 1
ATOM 1808 C C . HIS A 1 216 ? 8.655 -6.383 -13.293 1.00 77.38 216 HIS A C 1
ATOM 1810 O O . HIS A 1 216 ? 7.973 -5.930 -14.215 1.00 77.38 216 HIS A O 1
ATOM 1816 N N . LEU A 1 217 ? 9.779 -5.787 -12.896 1.00 79.25 217 LEU A N 1
ATOM 1817 C CA . LEU A 1 217 ? 10.335 -4.613 -13.554 1.00 79.25 217 LEU A CA 1
ATOM 1818 C C . LEU A 1 217 ? 10.777 -4.926 -14.986 1.00 79.25 217 LEU A C 1
ATOM 1820 O O . LEU A 1 217 ? 10.621 -4.091 -15.867 1.00 79.25 217 LEU A O 1
ATOM 1824 N N . ILE A 1 218 ? 11.281 -6.129 -15.223 1.00 76.38 218 ILE A N 1
ATOM 1825 C CA . ILE A 1 218 ? 11.728 -6.568 -16.541 1.00 76.38 218 ILE A CA 1
ATOM 1826 C C . ILE A 1 218 ? 10.560 -6.862 -17.467 1.00 76.38 218 ILE A C 1
ATOM 1828 O O . ILE A 1 218 ? 10.525 -6.283 -18.547 1.00 76.38 218 ILE A O 1
ATOM 1832 N N . GLU A 1 219 ? 9.559 -7.619 -17.012 1.00 77.38 219 GLU A N 1
ATOM 1833 C CA . GLU A 1 219 ? 8.315 -7.812 -17.776 1.00 77.38 219 GLU A CA 1
ATOM 1834 C C . GLU A 1 219 ? 7.687 -6.457 -18.154 1.00 77.38 219 GLU A C 1
ATOM 1836 O O . GLU A 1 219 ? 7.147 -6.269 -19.242 1.00 77.38 219 GLU A O 1
ATOM 1841 N N . THR A 1 220 ? 7.785 -5.472 -17.253 1.00 81.50 220 THR A N 1
ATOM 1842 C CA . THR A 1 220 ? 7.321 -4.102 -17.499 1.00 81.50 220 THR A CA 1
ATOM 1843 C C . THR A 1 220 ? 8.135 -3.394 -18.589 1.00 81.50 220 THR A C 1
ATOM 1845 O O . THR A 1 220 ? 7.552 -2.686 -19.414 1.00 81.50 220 THR A O 1
ATOM 1848 N N . LEU A 1 221 ? 9.463 -3.547 -18.586 1.00 79.62 221 LEU A N 1
ATOM 1849 C CA . LEU A 1 221 ? 10.351 -2.952 -19.588 1.00 79.62 221 LEU A CA 1
ATOM 1850 C C . LEU A 1 221 ? 10.107 -3.561 -20.972 1.00 79.62 221 LEU A C 1
ATOM 1852 O O . LEU A 1 221 ? 9.927 -2.803 -21.920 1.00 79.62 221 LEU A O 1
ATOM 1856 N N . GLU A 1 222 ? 10.027 -4.889 -21.070 1.00 76.94 222 GLU A N 1
ATOM 1857 C CA . GLU A 1 222 ? 9.749 -5.608 -22.322 1.00 76.94 222 GLU A CA 1
ATOM 1858 C C . GLU A 1 222 ? 8.402 -5.206 -22.911 1.00 76.94 222 GLU A C 1
ATOM 1860 O O . GLU A 1 222 ? 8.314 -4.816 -24.076 1.00 76.94 222 GLU A O 1
ATOM 1865 N N . TYR A 1 223 ? 7.359 -5.199 -22.077 1.00 79.44 223 TYR A N 1
ATOM 1866 C CA . TYR A 1 223 ? 6.033 -4.790 -22.515 1.00 79.44 223 TYR A CA 1
ATOM 1867 C C . TYR A 1 223 ? 6.048 -3.368 -23.087 1.00 79.44 223 TYR A C 1
ATOM 1869 O O . TYR A 1 223 ? 5.474 -3.122 -24.149 1.00 79.44 223 TYR A O 1
ATOM 1877 N N . LEU A 1 224 ? 6.675 -2.414 -22.390 1.00 80.81 224 LEU A N 1
ATOM 1878 C CA . LEU A 1 224 ? 6.742 -1.032 -22.865 1.00 80.81 224 LEU A CA 1
ATOM 1879 C C . LEU A 1 224 ? 7.610 -0.900 -24.112 1.00 80.81 224 LEU A C 1
ATOM 1881 O O . LEU A 1 224 ? 7.312 -0.075 -24.964 1.00 80.81 224 LEU A O 1
ATOM 1885 N N . GLU A 1 225 ? 8.660 -1.692 -24.244 1.00 79.81 225 GLU A N 1
ATOM 1886 C CA . GLU A 1 225 ? 9.508 -1.683 -25.426 1.00 79.81 225 GLU A CA 1
ATOM 1887 C C . GLU A 1 225 ? 8.780 -2.185 -26.677 1.00 79.81 225 GLU A C 1
ATOM 1889 O O . GLU A 1 225 ? 8.910 -1.591 -27.751 1.00 79.81 225 GLU A O 1
ATOM 1894 N N . GLU A 1 226 ? 7.988 -3.246 -26.535 1.00 80.62 226 GLU A N 1
ATOM 1895 C CA . GLU A 1 226 ? 7.200 -3.815 -27.626 1.00 80.62 226 GLU A CA 1
ATOM 1896 C C . GLU A 1 226 ? 5.989 -2.939 -27.978 1.00 80.62 226 GLU A C 1
ATOM 1898 O O . GLU A 1 226 ? 5.713 -2.702 -29.156 1.00 80.62 226 GLU A O 1
ATOM 1903 N N . ASN A 1 227 ? 5.280 -2.432 -26.965 1.00 80.88 227 ASN A N 1
ATOM 1904 C CA . ASN A 1 227 ? 3.957 -1.831 -27.147 1.00 80.88 227 ASN A CA 1
ATOM 1905 C C . ASN A 1 227 ? 3.949 -0.296 -27.075 1.00 80.88 227 ASN A C 1
ATOM 1907 O O . ASN A 1 227 ? 3.111 0.337 -27.711 1.00 80.88 227 ASN A O 1
ATOM 1911 N N . GLU A 1 228 ? 4.847 0.323 -26.303 1.00 82.88 228 GLU A N 1
ATOM 1912 C CA . GLU A 1 228 ? 4.834 1.762 -25.978 1.00 82.88 228 GLU A CA 1
ATOM 1913 C C . GLU A 1 228 ? 6.259 2.384 -25.913 1.00 82.88 228 GLU A C 1
ATOM 1915 O O . GLU A 1 228 ? 6.607 3.063 -24.933 1.00 82.88 228 GLU A O 1
ATOM 1920 N N . PRO A 1 229 ? 7.129 2.191 -26.929 1.00 81.25 229 PRO A N 1
ATOM 1921 C CA . PRO A 1 229 ? 8.562 2.512 -26.834 1.00 81.25 229 PRO A CA 1
ATOM 1922 C C . PRO A 1 229 ? 8.843 4.003 -26.598 1.00 81.25 229 PRO A C 1
ATOM 1924 O O . PRO A 1 229 ? 9.811 4.375 -25.934 1.00 81.25 229 PRO A O 1
ATOM 1927 N N . GLU A 1 230 ? 7.964 4.888 -27.078 1.00 83.50 230 GLU A N 1
ATOM 1928 C CA . GLU A 1 230 ? 8.064 6.328 -26.822 1.00 83.50 230 GLU A CA 1
ATOM 1929 C C . GLU A 1 230 ? 7.878 6.691 -25.344 1.00 83.50 230 GLU A C 1
ATOM 1931 O O . GLU A 1 230 ? 8.393 7.717 -24.888 1.00 83.50 230 GLU A O 1
ATOM 1936 N N . GLN A 1 231 ? 7.107 5.897 -24.596 1.00 83.69 231 GLN A N 1
ATOM 1937 C CA . GLN A 1 231 ? 6.923 6.096 -23.160 1.00 83.69 231 GLN A CA 1
ATOM 1938 C C . GLN A 1 231 ? 8.149 5.606 -22.403 1.00 83.69 231 GLN A C 1
ATOM 1940 O O . GLN A 1 231 ? 8.616 6.305 -21.508 1.00 83.69 231 GLN A O 1
ATOM 1945 N N . LEU A 1 232 ? 8.722 4.470 -22.802 1.00 81.44 232 LEU A N 1
ATOM 1946 C CA . LEU A 1 232 ? 9.928 3.924 -22.183 1.00 81.44 232 LEU A CA 1
ATOM 1947 C C . LEU A 1 232 ? 11.074 4.952 -22.165 1.00 81.44 232 LEU A C 1
ATOM 1949 O O . LEU A 1 232 ? 11.604 5.268 -21.099 1.00 81.44 232 LEU A O 1
ATOM 1953 N N . ILE A 1 233 ? 11.363 5.568 -23.317 1.00 78.56 233 ILE A N 1
ATOM 1954 C CA . ILE A 1 233 ? 12.433 6.573 -23.476 1.00 78.56 233 ILE A CA 1
ATOM 1955 C C . ILE A 1 233 ? 12.227 7.800 -22.565 1.00 78.56 233 ILE A C 1
ATOM 1957 O O . ILE A 1 233 ? 13.188 8.442 -22.145 1.00 78.56 233 ILE A O 1
ATOM 1961 N N . LYS A 1 234 ? 10.978 8.145 -22.229 1.00 82.56 234 LYS A N 1
ATOM 1962 C CA . LYS A 1 234 ? 10.661 9.296 -21.362 1.00 82.56 234 LYS A CA 1
ATOM 1963 C C . LYS A 1 234 ? 10.845 9.001 -19.874 1.00 82.56 234 LYS A C 1
ATOM 1965 O O . LYS A 1 234 ? 10.878 9.939 -19.076 1.00 82.56 234 LYS A O 1
ATOM 1970 N N . VAL A 1 235 ? 10.862 7.728 -19.484 1.00 80.94 235 VAL A N 1
ATOM 1971 C CA . VAL A 1 235 ? 10.633 7.316 -18.092 1.00 80.94 235 VAL A CA 1
ATOM 1972 C C . VAL A 1 235 ? 11.887 6.731 -17.453 1.00 80.94 235 VAL A C 1
ATOM 1974 O O . VAL A 1 235 ? 12.043 6.869 -16.238 1.00 80.94 235 VAL A O 1
ATOM 1977 N N . ILE A 1 236 ? 12.785 6.138 -18.243 1.00 80.31 236 ILE A N 1
ATOM 1978 C CA . ILE A 1 236 ? 14.052 5.590 -17.755 1.00 80.31 236 ILE A CA 1
ATOM 1979 C C . ILE A 1 236 ? 15.243 6.189 -18.502 1.00 80.31 236 ILE A C 1
ATOM 1981 O O . ILE A 1 236 ? 15.237 6.309 -19.726 1.00 80.31 236 ILE A O 1
ATOM 1985 N N . SER A 1 237 ? 16.273 6.588 -17.750 1.00 80.06 237 SER A N 1
ATOM 1986 C CA . SER A 1 237 ? 17.542 7.009 -18.340 1.00 80.06 237 SER A CA 1
ATOM 1987 C C . SER A 1 237 ? 18.292 5.788 -18.886 1.00 80.06 237 SER A C 1
ATOM 1989 O O . SER A 1 237 ? 18.104 4.663 -18.423 1.00 80.06 237 SER A O 1
ATOM 1991 N N . ARG A 1 238 ? 19.193 5.993 -19.848 1.00 75.31 238 ARG A N 1
ATOM 1992 C CA . ARG A 1 238 ? 20.039 4.900 -20.347 1.00 75.31 238 ARG A CA 1
ATOM 1993 C C . ARG A 1 238 ? 20.932 4.300 -19.254 1.00 75.31 238 ARG A C 1
ATOM 1995 O O . ARG A 1 238 ? 21.159 3.098 -19.249 1.00 75.31 238 ARG A O 1
ATOM 2002 N N . GLU A 1 239 ? 21.425 5.134 -18.344 1.00 78.25 239 GLU A N 1
ATOM 2003 C CA . GLU A 1 239 ? 22.267 4.716 -17.218 1.00 78.25 239 GLU A CA 1
ATOM 2004 C C . GLU A 1 239 ? 21.481 3.849 -16.221 1.00 78.25 239 GLU A C 1
ATOM 2006 O O . GLU A 1 239 ? 21.955 2.795 -15.796 1.00 78.25 239 GLU A O 1
ATOM 2011 N N . ASP A 1 240 ? 20.243 4.245 -15.922 1.00 76.62 240 ASP A N 1
ATOM 2012 C CA . ASP A 1 240 ? 19.318 3.501 -15.063 1.00 76.62 240 ASP A CA 1
ATOM 2013 C C . ASP A 1 240 ? 18.962 2.144 -15.687 1.00 76.62 240 ASP A C 1
ATOM 2015 O O . ASP A 1 240 ? 18.962 1.120 -15.004 1.00 76.62 240 ASP A O 1
ATOM 2019 N N . TYR A 1 241 ? 18.694 2.131 -16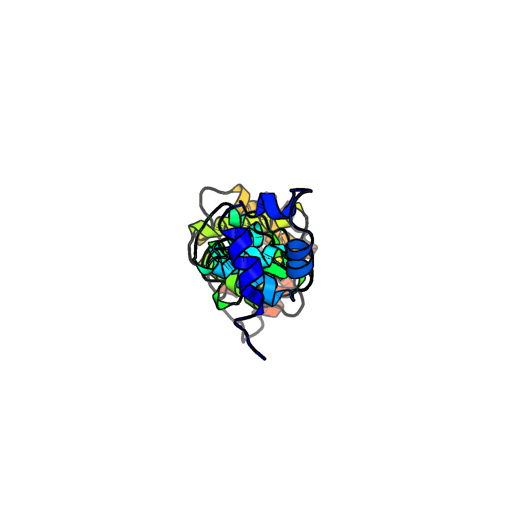.997 1.00 76.00 241 TYR A N 1
ATOM 2020 C CA . TYR A 1 241 ? 18.400 0.911 -17.749 1.00 76.00 241 TYR A CA 1
ATOM 2021 C C . TYR A 1 241 ? 19.579 -0.068 -17.724 1.00 76.00 241 TYR A C 1
ATOM 2023 O O . TYR A 1 241 ? 19.402 -1.247 -17.417 1.00 76.00 241 TYR A O 1
ATOM 2031 N N . ASP A 1 242 ? 20.792 0.424 -17.982 1.00 76.75 242 ASP A N 1
ATOM 2032 C CA . ASP A 1 242 ? 22.002 -0.398 -17.947 1.00 76.75 242 ASP A CA 1
ATOM 2033 C C . ASP A 1 242 ? 22.259 -0.955 -16.535 1.00 76.75 242 ASP A C 1
ATOM 2035 O O . ASP A 1 242 ? 22.546 -2.142 -16.386 1.00 76.75 242 ASP A O 1
ATOM 2039 N N . THR A 1 243 ? 22.038 -0.148 -15.492 1.00 78.38 243 THR A N 1
ATOM 2040 C CA . THR A 1 243 ? 22.150 -0.584 -14.088 1.00 78.38 243 THR A CA 1
ATOM 2041 C C . THR A 1 243 ? 21.154 -1.698 -13.744 1.00 78.38 243 THR A C 1
ATOM 2043 O O . THR A 1 243 ? 21.479 -2.637 -13.012 1.00 78.38 243 THR A O 1
ATOM 2046 N N . LEU A 1 244 ? 19.921 -1.609 -14.245 1.00 73.94 244 LEU A N 1
ATOM 2047 C CA . LEU A 1 244 ? 18.906 -2.643 -14.038 1.00 73.94 244 LEU A CA 1
ATOM 2048 C C . LEU A 1 244 ? 19.263 -3.955 -14.721 1.00 73.94 244 LEU A C 1
ATOM 2050 O O . LEU A 1 244 ? 19.086 -5.022 -14.127 1.00 73.94 244 LEU A O 1
ATOM 2054 N N . LEU A 1 245 ? 19.790 -3.865 -15.939 1.00 73.44 245 LEU A N 1
ATOM 2055 C CA . LEU A 1 245 ? 20.241 -5.021 -16.695 1.00 73.44 245 LEU A CA 1
ATOM 2056 C C . LEU A 1 245 ? 21.393 -5.733 -15.972 1.00 73.44 245 LEU A C 1
ATOM 2058 O O . LEU A 1 245 ? 21.347 -6.949 -15.807 1.00 73.44 245 LEU A O 1
ATOM 2062 N N . GLU A 1 246 ? 22.375 -4.980 -15.467 1.00 77.19 246 GLU A N 1
ATOM 2063 C CA . GLU A 1 246 ? 23.490 -5.524 -14.679 1.00 77.19 246 GLU A CA 1
ATOM 2064 C C . GLU A 1 2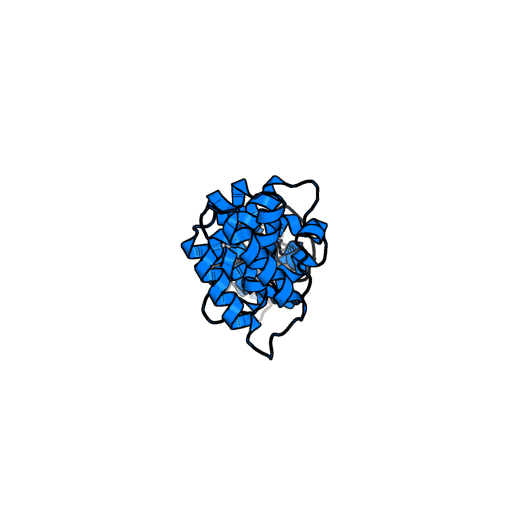46 ? 23.004 -6.239 -13.414 1.00 77.19 246 GLU A C 1
ATOM 2066 O O . GLU A 1 246 ? 23.396 -7.380 -13.156 1.00 77.19 246 GLU A O 1
ATOM 2071 N N . LYS A 1 247 ? 22.096 -5.610 -12.652 1.00 73.19 247 LYS A N 1
ATOM 2072 C CA . LYS A 1 247 ? 21.499 -6.248 -11.470 1.00 73.19 247 LYS A CA 1
ATOM 2073 C C . LYS A 1 247 ? 20.815 -7.553 -11.848 1.00 73.19 247 LYS A C 1
ATOM 2075 O O . LYS A 1 247 ? 21.003 -8.562 -11.180 1.00 73.19 247 LYS A O 1
ATOM 2080 N N . TYR A 1 248 ? 20.038 -7.574 -12.922 1.00 70.62 248 TYR A N 1
ATOM 2081 C CA . TYR A 1 248 ? 19.397 -8.809 -13.348 1.00 70.62 248 TYR A CA 1
ATOM 2082 C C . TYR A 1 248 ? 20.386 -9.899 -13.760 1.00 70.62 248 TYR A C 1
ATOM 2084 O O . TYR A 1 248 ? 20.172 -11.070 -13.446 1.00 70.62 248 TYR A O 1
ATOM 2092 N N . GLU A 1 249 ? 21.454 -9.554 -14.476 1.00 71.12 249 GLU A N 1
ATOM 2093 C CA . GLU A 1 249 ? 22.488 -10.519 -14.854 1.00 71.12 249 GLU A CA 1
ATOM 2094 C C . GLU A 1 249 ? 23.112 -11.178 -13.619 1.00 71.12 249 GLU A C 1
ATOM 2096 O O . GLU A 1 249 ? 23.318 -12.395 -13.605 1.00 71.12 249 GLU A O 1
ATOM 2101 N N . GLU A 1 250 ? 23.325 -10.404 -12.553 1.00 73.31 250 GLU A N 1
ATOM 2102 C CA . GLU A 1 250 ? 23.746 -10.919 -11.249 1.00 73.31 250 GLU A CA 1
ATOM 2103 C C . GLU A 1 250 ? 22.724 -11.921 -10.673 1.00 73.31 250 GLU A C 1
ATOM 2105 O O . GLU A 1 250 ? 23.101 -13.027 -10.272 1.00 73.31 250 GLU A O 1
ATOM 2110 N N . TYR A 1 251 ? 21.424 -11.596 -10.700 1.00 66.81 251 TYR A N 1
ATOM 2111 C CA . TYR A 1 251 ? 20.359 -12.480 -10.196 1.00 66.81 251 TYR A CA 1
ATOM 2112 C C . TYR A 1 251 ? 20.150 -13.745 -11.037 1.00 66.81 251 TYR A C 1
ATOM 2114 O O . TYR A 1 251 ? 20.017 -14.835 -10.483 1.00 66.81 251 TYR A O 1
ATOM 2122 N N . SER A 1 252 ? 20.116 -13.629 -12.362 1.00 62.22 252 SER A N 1
ATOM 2123 C CA . SER A 1 252 ? 19.901 -14.751 -13.293 1.00 62.22 252 SER A CA 1
ATOM 2124 C C . SER A 1 252 ? 21.083 -15.723 -13.326 1.00 62.22 252 SER A C 1
ATOM 2126 O O . SER A 1 252 ? 20.910 -16.919 -13.577 1.00 62.22 252 SER A O 1
ATOM 2128 N N . SER A 1 253 ? 22.281 -15.239 -12.992 1.00 64.62 253 SER A N 1
ATOM 2129 C CA . SER A 1 253 ? 23.470 -16.071 -12.804 1.00 64.62 253 SER A CA 1
ATOM 2130 C C . SER A 1 253 ? 23.425 -16.901 -11.515 1.00 64.62 253 SER A C 1
ATOM 2132 O O . SER A 1 253 ? 24.229 -17.825 -11.371 1.00 64.62 253 SER A O 1
ATOM 2134 N N . ASN A 1 254 ? 22.491 -16.624 -10.593 1.00 63.19 254 ASN A N 1
ATOM 2135 C CA . ASN A 1 254 ? 22.317 -17.404 -9.374 1.00 63.19 254 ASN A CA 1
ATOM 2136 C C . ASN A 1 254 ? 21.615 -18.749 -9.683 1.00 63.19 254 ASN A C 1
ATOM 2138 O O . ASN A 1 254 ? 20.431 -18.772 -10.035 1.00 63.19 254 ASN A O 1
ATOM 2142 N N . PRO A 1 255 ? 22.308 -19.895 -9.528 1.00 55.53 255 PRO A N 1
ATOM 2143 C CA . PRO A 1 255 ? 21.776 -21.205 -9.893 1.00 55.53 255 PRO A CA 1
ATOM 2144 C C . PRO A 1 255 ? 20.561 -21.645 -9.062 1.00 55.53 255 PRO A C 1
ATOM 2146 O O . PRO A 1 255 ? 19.819 -22.508 -9.525 1.00 55.53 255 PRO A O 1
ATOM 2149 N N . GLU A 1 256 ? 20.319 -21.051 -7.887 1.00 53.19 256 GLU A N 1
ATOM 2150 C CA . GLU A 1 256 ? 19.122 -21.318 -7.070 1.00 53.19 256 GLU A CA 1
ATOM 2151 C C . GLU A 1 256 ? 17.866 -20.581 -7.575 1.00 53.19 256 GLU A C 1
ATOM 2153 O O . GLU A 1 256 ? 16.749 -20.943 -7.209 1.00 53.19 256 GLU A O 1
ATOM 2158 N N . ILE A 1 257 ? 18.038 -19.566 -8.431 1.00 53.81 257 ILE A N 1
ATOM 2159 C CA . ILE A 1 257 ? 16.972 -18.679 -8.934 1.00 53.81 257 ILE A CA 1
ATOM 2160 C C . ILE A 1 257 ? 16.619 -18.988 -10.403 1.00 53.81 257 ILE A C 1
ATOM 2162 O O . ILE A 1 257 ? 15.622 -18.480 -10.914 1.00 53.81 257 ILE A O 1
ATOM 2166 N N . ARG A 1 258 ? 17.379 -19.869 -11.077 1.00 47.84 258 ARG A N 1
ATOM 2167 C CA . ARG A 1 258 ? 17.175 -20.262 -12.484 1.00 47.84 258 ARG A CA 1
ATOM 2168 C C . ARG A 1 258 ? 15.714 -20.629 -12.788 1.00 47.84 258 ARG A C 1
ATOM 2170 O O . ARG A 1 258 ? 15.257 -21.726 -12.472 1.00 47.84 258 ARG A O 1
ATOM 2177 N N . ALA A 1 259 ? 15.018 -19.738 -13.487 1.00 51.91 259 ALA A N 1
ATOM 2178 C CA . ALA A 1 259 ? 13.986 -20.125 -14.439 1.00 51.91 259 ALA A CA 1
ATOM 2179 C C . ALA A 1 259 ? 14.608 -20.064 -15.838 1.00 51.91 259 ALA A C 1
ATOM 2181 O O . ALA A 1 259 ? 15.326 -19.119 -16.165 1.00 51.91 259 ALA A O 1
ATOM 2182 N N . GLU A 1 260 ? 14.385 -21.098 -16.641 1.00 49.44 260 GLU A N 1
ATOM 2183 C CA . GLU A 1 260 ? 14.897 -21.199 -18.012 1.00 49.44 260 GLU A CA 1
ATOM 2184 C C . GLU A 1 260 ? 14.391 -20.038 -18.902 1.00 49.44 260 GLU A C 1
ATOM 2186 O O . GLU A 1 260 ? 15.097 -19.635 -19.823 1.00 49.44 260 GLU A O 1
ATOM 2191 N N . ASP A 1 261 ? 13.275 -19.402 -18.523 1.00 52.66 261 ASP A N 1
ATOM 2192 C CA . ASP A 1 261 ? 12.627 -18.272 -19.212 1.00 52.66 261 ASP A CA 1
ATOM 2193 C C . ASP A 1 261 ? 13.446 -16.960 -19.191 1.00 52.66 261 ASP A C 1
ATOM 2195 O O . ASP A 1 261 ? 13.308 -16.103 -20.057 1.00 52.66 261 ASP A O 1
ATOM 2199 N N . PHE A 1 262 ? 14.360 -16.792 -18.232 1.00 54.06 262 PHE A N 1
ATOM 2200 C CA . PHE A 1 262 ? 15.077 -15.527 -18.007 1.00 54.06 262 PHE A CA 1
ATOM 2201 C C . PHE A 1 262 ? 16.178 -15.214 -19.039 1.00 54.06 262 PHE A C 1
ATOM 2203 O O . PHE A 1 262 ? 16.636 -14.072 -19.158 1.00 54.06 262 PHE A O 1
ATOM 2210 N N . THR A 1 263 ? 16.669 -16.229 -19.753 1.00 54.28 263 THR A N 1
ATOM 2211 C CA . THR A 1 263 ? 17.807 -16.057 -20.675 1.00 54.28 263 THR A CA 1
ATOM 2212 C C . THR A 1 263 ? 17.371 -15.447 -22.008 1.00 54.28 263 THR A C 1
ATOM 2214 O O . THR A 1 263 ? 18.148 -14.713 -22.615 1.00 54.28 263 THR A O 1
ATOM 2217 N N . GLU A 1 264 ? 16.145 -15.733 -22.446 1.00 57.75 264 GLU A N 1
ATOM 2218 C CA . GLU A 1 264 ? 15.560 -15.227 -23.694 1.00 57.75 264 GLU A CA 1
ATOM 2219 C C . GLU A 1 264 ? 15.227 -13.732 -23.570 1.00 57.75 264 GLU A C 1
ATOM 2221 O O . GLU A 1 264 ? 15.734 -12.924 -24.346 1.00 57.75 264 GLU A O 1
ATOM 2226 N N . VAL A 1 265 ? 14.560 -13.363 -22.474 1.00 54.66 265 VAL A N 1
ATOM 2227 C CA . VAL A 1 265 ? 14.268 -11.988 -22.021 1.00 54.66 265 VAL A CA 1
ATOM 2228 C C . VAL A 1 265 ? 15.501 -11.069 -22.091 1.00 54.66 265 VAL A C 1
ATOM 2230 O O . VAL A 1 265 ? 15.503 -9.996 -22.697 1.00 54.66 265 VAL A O 1
ATOM 2233 N N . LEU A 1 266 ? 16.635 -11.515 -21.537 1.00 56.25 266 LEU A N 1
ATOM 2234 C CA . LEU A 1 266 ? 17.886 -10.747 -21.594 1.00 56.25 266 LEU A CA 1
ATOM 2235 C C . LEU A 1 266 ? 18.409 -10.521 -23.006 1.00 56.25 266 LEU A C 1
ATOM 2237 O O . LEU A 1 266 ? 19.060 -9.506 -23.264 1.00 56.25 266 LEU A O 1
ATOM 2241 N N . GLN A 1 267 ? 18.239 -11.502 -23.887 1.00 60.44 267 GLN A N 1
ATOM 2242 C CA . GLN A 1 267 ? 18.729 -11.394 -25.254 1.00 60.44 267 GLN A CA 1
ATOM 2243 C C . GLN A 1 267 ? 17.903 -10.371 -26.034 1.00 60.44 267 GLN A C 1
ATOM 2245 O O . GLN A 1 267 ? 18.496 -9.570 -26.760 1.00 60.44 267 GLN A O 1
ATOM 2250 N N . GLU A 1 268 ? 16.588 -10.325 -25.821 1.00 60.44 268 GLU A N 1
ATOM 2251 C CA . GLU A 1 268 ? 15.696 -9.339 -26.439 1.00 60.44 268 GLU A CA 1
ATOM 2252 C C . GLU A 1 268 ? 15.965 -7.914 -25.933 1.00 60.44 268 GLU A C 1
ATOM 2254 O O . GLU A 1 268 ? 16.239 -7.020 -26.743 1.00 60.44 268 GLU A O 1
ATOM 2259 N N . LEU A 1 269 ? 16.047 -7.714 -24.612 1.00 58.31 269 LEU A N 1
ATOM 2260 C CA . LEU A 1 269 ? 16.378 -6.413 -24.009 1.00 58.31 269 LEU A CA 1
ATOM 2261 C C . LEU A 1 269 ? 17.753 -5.882 -24.453 1.00 58.31 269 LEU A C 1
ATOM 2263 O O . LEU A 1 269 ? 17.946 -4.679 -24.669 1.00 58.31 269 LEU A O 1
ATOM 2267 N N . LYS A 1 270 ? 18.743 -6.769 -24.625 1.00 60.38 270 LYS A N 1
ATOM 2268 C CA . LYS A 1 270 ? 20.062 -6.406 -25.174 1.00 60.38 270 LYS A CA 1
ATOM 2269 C C . LYS A 1 270 ? 20.000 -6.049 -26.652 1.00 60.38 270 LYS A C 1
ATOM 2271 O O . LYS A 1 270 ? 20.738 -5.165 -27.088 1.00 60.38 270 LYS A O 1
ATOM 2276 N N . PHE A 1 271 ? 19.160 -6.729 -27.425 1.00 51.09 271 PHE A N 1
ATOM 2277 C CA . PHE A 1 271 ? 18.986 -6.450 -28.847 1.00 51.09 271 PHE A CA 1
ATOM 2278 C C . PHE A 1 271 ? 18.327 -5.084 -29.061 1.00 51.09 271 PHE A C 1
ATOM 2280 O O . PHE A 1 271 ? 18.760 -4.298 -29.909 1.00 51.09 271 PHE A O 1
ATOM 2287 N N . ASN A 1 272 ? 17.342 -4.749 -28.231 1.00 54.78 272 ASN A N 1
ATOM 2288 C CA . ASN A 1 272 ? 16.647 -3.475 -28.303 1.00 54.78 272 ASN A CA 1
ATOM 2289 C C . ASN A 1 272 ? 17.355 -2.317 -27.570 1.00 54.78 272 ASN A C 1
ATOM 2291 O O . ASN A 1 272 ? 17.036 -1.160 -27.839 1.00 54.78 272 ASN A O 1
ATOM 2295 N N . LYS A 1 273 ? 18.432 -2.563 -26.805 1.00 54.38 273 LYS A N 1
ATOM 2296 C CA . LYS A 1 273 ? 19.406 -1.523 -26.386 1.00 54.38 273 LYS A CA 1
ATOM 2297 C C . LYS A 1 273 ? 19.892 -0.656 -27.562 1.00 54.38 273 LYS A C 1
ATOM 2299 O O . LYS A 1 273 ? 20.318 0.482 -27.370 1.00 54.38 273 LYS A O 1
ATOM 2304 N N . ILE A 1 274 ? 19.819 -1.183 -28.788 1.00 49.06 274 ILE A N 1
ATOM 2305 C CA . ILE A 1 274 ? 20.124 -0.474 -30.038 1.00 49.06 274 ILE A CA 1
ATOM 2306 C C . ILE A 1 274 ? 19.039 0.569 -30.404 1.00 49.06 274 ILE A C 1
ATOM 2308 O O . ILE A 1 274 ? 19.349 1.535 -31.094 1.00 49.06 274 ILE A O 1
ATOM 2312 N N . LYS A 1 275 ? 17.791 0.422 -29.937 1.00 48.53 275 LYS A N 1
ATOM 2313 C CA . LYS A 1 275 ? 16.640 1.299 -30.239 1.00 48.53 275 LYS A CA 1
ATOM 2314 C C . LYS A 1 275 ? 16.461 2.490 -29.284 1.00 48.53 275 LYS A C 1
ATOM 2316 O O . LYS A 1 275 ? 15.773 3.429 -29.658 1.00 48.53 275 LYS A O 1
ATOM 2321 N N . ILE A 1 276 ? 17.080 2.492 -28.098 1.00 53.09 276 ILE A N 1
ATOM 2322 C CA . ILE A 1 276 ? 17.051 3.624 -27.135 1.00 53.09 276 ILE A CA 1
ATOM 2323 C C . ILE A 1 276 ? 18.116 4.705 -27.502 1.00 53.09 276 ILE A C 1
ATOM 2325 O O . ILE A 1 276 ? 18.549 5.499 -26.667 1.00 53.09 276 ILE A O 1
ATOM 2329 N N . LEU A 1 277 ? 18.587 4.728 -28.760 1.00 47.28 277 LEU A N 1
ATOM 2330 C CA . LEU A 1 277 ? 19.499 5.739 -29.332 1.00 47.28 277 LEU A CA 1
ATOM 2331 C C . LEU A 1 277 ? 18.731 6.927 -29.922 1.00 47.28 277 LEU A C 1
ATOM 2333 O O . LEU A 1 277 ? 19.280 8.049 -29.834 1.00 47.28 277 LEU A O 1
#

Secondary structure (DSSP, 8-state):
--TTTTTHHHHHHHTTS-HHHHHH-TTS-HHHHHHHTTS-HHHHHHHHHHTTSS-TTHHHHHTTTSTTPPPHHHHHHHHHHHHT--SGGGS--S-HHHHHTT--GGG-SSGGG--HHHHHHHHHTT-HHHHHHHHHHHHTSGGGHHHHHHHHHHHHHTT-HHHHHHHHHHS---S---HHHHS-TT-HHHHHHHHHHHHHTGGG--SS--HHHHHHHHHHHHHHHHH-HHHHHHHS-HHHHHHHHHHHHHHHT-TTT--TTHHHHHHHHHHHTTT--

Radius of gyration: 29.39 Å; chains: 1; bounding box: 66×45×85 Å

Foldseek 3Di:
DDPPPLCPVQVVLPVPDDPVCCVPPPPNDVVNVVSLVPDDPVRNVVVCDVVVVDDPCVVVVVLVPDDLHADPLLVVLLVCLQVLHADPSQEDGPCLPSSLVVDDLVSLQHPSPQYLVNLVVCLVVVVLSSLLSNLCNQQVDLVSLVSVLVSLLVCVVVVVLLSLLVSQQSPPCPDDPPVVVNDDPPCVVSSLSNLLSLLSSLVNNDPVGDPRSLVVNLSSLVCCVVPPVVSSLVRDDLVSLVVSLVVVVVVCPPPVNDDVVSVVSSVVSVVCNVVSD

Organism: NCBI:txid1650

Sequence (277 aa):
MNFMGKWGGVSAALEGNEFYEILENKNTDANIKSSLLKLSKNELLFFLVKHEYLDENYRDYLTFFYEGSLSQADAEYLRAVRNGIIGKECLELTNTKKVSKRILLKDINHISILNYDLIYFWILTNDVEKIRRIIKVIFEVKENNIYYFRLIEKMSADQKWKYIAYVINNGNYSKGFILEEKFCEDEPVLKLNYLISTIKSWQYIDNDFSSNHIFHLIETLEYLEENEPEQLIKVISREDYDTLLEKYEEYSSNPEIRAEDFTEVLQELKFNKIKIL

pLDDT: mean 72.02, std 16.86, range [29.05, 95.88]